Protein AF-A0A350D5J6-F1 (afdb_monomer)

Radius of gyration: 29.98 Å; Cα contacts (8 Å, |Δi|>4): 247; chains: 1; bounding box: 46×28×125 Å

Foldseek 3Di:
DADPDDLVPPQALVRLVVVVVVQVVCVVPDPDNDDDQQAQLVVCQAGCFLLPNDWDQDPQQFTGRDPVAQWGDDGCVVDPPVVRCVQQLSVLVVVCPQVDPLSNQRDCQQANLVSVLVSCVRRVTFGRPPPHTDRSCSSSVSRVVNNVSNVVSSVVPGDDDPVVVVVVVVVVVVVVVVVVVVVVVVVVVVVVVVPPDDDDDDDDDD

Structure (mmCIF, N/CA/C/O backbone):
data_AF-A0A350D5J6-F1
#
_entry.id   AF-A0A350D5J6-F1
#
loop_
_atom_site.group_PDB
_atom_site.id
_atom_site.type_symbol
_atom_site.label_atom_id
_atom_site.label_alt_id
_atom_site.label_comp_id
_atom_site.label_asym_id
_atom_site.label_entity_id
_atom_site.label_seq_id
_atom_site.pdbx_PDB_ins_code
_atom_site.Cartn_x
_atom_site.Cartn_y
_atom_site.Cartn_z
_atom_site.occupancy
_atom_site.B_iso_or_equiv
_atom_site.auth_seq_id
_atom_site.auth_comp_id
_atom_site.auth_asym_id
_atom_site.auth_atom_id
_atom_site.pdbx_PDB_model_num
ATOM 1 N N . VAL A 1 1 ? 5.750 8.846 0.565 1.00 71.19 1 VAL A N 1
ATOM 2 C CA . VAL A 1 1 ? 6.481 7.561 0.427 1.00 71.19 1 VAL A CA 1
ATOM 3 C C . VAL A 1 1 ? 7.543 7.771 -0.648 1.00 71.19 1 VAL A C 1
ATOM 5 O O . VAL A 1 1 ? 7.348 8.691 -1.427 1.00 71.19 1 VAL A O 1
ATOM 8 N N . GLY A 1 2 ? 8.655 7.034 -0.648 1.00 83.12 2 GLY A N 1
ATOM 9 C CA . GLY A 1 2 ? 9.762 7.229 -1.599 1.00 83.12 2 GLY A CA 1
ATOM 10 C C . GLY A 1 2 ? 11.069 7.644 -0.922 1.00 83.12 2 GLY A C 1
ATOM 11 O O . GLY A 1 2 ? 11.102 7.870 0.296 1.00 83.12 2 GLY A O 1
ATOM 12 N N . LYS A 1 3 ? 12.150 7.735 -1.699 1.00 88.38 3 LYS A N 1
ATOM 13 C CA . LYS A 1 3 ? 13.538 7.796 -1.207 1.00 88.38 3 LYS A CA 1
ATOM 14 C C . LYS A 1 3 ? 13.798 8.866 -0.147 1.00 88.38 3 LYS A C 1
ATOM 16 O O . LYS A 1 3 ? 14.397 8.583 0.884 1.00 88.38 3 LYS A O 1
ATOM 21 N N . GLN A 1 4 ? 13.268 10.069 -0.350 1.00 89.75 4 GLN A N 1
ATOM 22 C CA . GLN A 1 4 ? 13.454 11.223 0.543 1.00 89.75 4 GLN A CA 1
ATOM 23 C C . GLN A 1 4 ? 12.277 11.441 1.511 1.00 89.75 4 GLN A C 1
ATOM 25 O O . GLN A 1 4 ? 12.076 12.538 2.033 1.00 89.75 4 GLN A O 1
ATOM 30 N N . ALA A 1 5 ? 11.453 10.415 1.742 1.00 90.38 5 ALA A N 1
ATOM 31 C CA . ALA A 1 5 ? 10.279 10.544 2.592 1.00 90.38 5 ALA A CA 1
ATOM 32 C C . ALA A 1 5 ? 10.648 10.864 4.048 1.00 90.38 5 ALA A C 1
ATOM 34 O O . ALA A 1 5 ? 11.378 10.128 4.711 1.00 90.38 5 ALA A O 1
ATOM 35 N N . ARG A 1 6 ? 10.038 11.929 4.565 1.00 93.38 6 ARG A N 1
ATOM 36 C CA . ARG A 1 6 ? 10.062 12.304 5.978 1.00 93.38 6 ARG A CA 1
ATOM 37 C C . ARG A 1 6 ? 9.133 11.411 6.800 1.00 93.38 6 ARG A C 1
ATOM 39 O O . ARG A 1 6 ? 7.911 11.505 6.686 1.00 93.38 6 ARG A O 1
ATOM 46 N N . THR A 1 7 ? 9.707 10.529 7.614 1.00 92.31 7 THR A N 1
ATOM 47 C CA . THR A 1 7 ? 8.954 9.549 8.417 1.00 92.31 7 THR A CA 1
ATOM 48 C C . THR A 1 7 ? 8.194 10.178 9.582 1.00 92.31 7 THR A C 1
ATOM 50 O O . THR A 1 7 ? 7.199 9.616 10.030 1.00 92.31 7 THR A O 1
ATOM 53 N N . ASP A 1 8 ? 8.595 11.368 10.025 1.00 93.25 8 ASP A N 1
ATOM 54 C CA . ASP A 1 8 ? 7.908 12.155 11.050 1.00 93.25 8 ASP A CA 1
ATOM 55 C C . ASP A 1 8 ? 6.565 12.740 10.572 1.00 93.25 8 ASP A C 1
ATOM 57 O O . ASP A 1 8 ? 5.749 13.153 11.391 1.00 93.25 8 ASP A O 1
ATOM 61 N N . LEU A 1 9 ? 6.311 12.729 9.258 1.00 94.62 9 LEU A N 1
ATOM 62 C CA . LEU A 1 9 ? 5.031 13.116 8.656 1.00 94.62 9 LEU A CA 1
ATOM 63 C C . LEU A 1 9 ? 4.064 11.937 8.465 1.00 94.62 9 LEU A C 1
ATOM 65 O O . LEU A 1 9 ? 2.942 12.133 7.996 1.00 94.62 9 LEU A O 1
ATOM 69 N N . LEU A 1 10 ? 4.472 10.706 8.797 1.00 94.38 10 LEU A N 1
ATOM 70 C CA . LEU A 1 10 ? 3.545 9.576 8.816 1.00 94.38 10 LEU A CA 1
ATOM 71 C C . LEU A 1 10 ? 2.514 9.777 9.927 1.00 94.38 10 LEU A C 1
ATOM 73 O O . LEU A 1 10 ? 2.853 10.182 11.039 1.00 94.38 10 LEU A O 1
ATOM 77 N N . ALA A 1 11 ? 1.255 9.446 9.636 1.00 95.44 11 ALA A N 1
ATOM 78 C CA . ALA A 1 11 ? 0.196 9.555 10.627 1.00 95.44 11 ALA A CA 1
ATOM 79 C C . ALA A 1 11 ? 0.533 8.727 11.876 1.00 95.44 11 ALA A C 1
ATOM 81 O O . ALA A 1 11 ? 0.876 7.543 11.777 1.00 95.44 11 ALA A O 1
ATOM 82 N N . THR A 1 12 ? 0.396 9.334 13.055 1.00 97.75 12 THR A N 1
ATOM 83 C CA . THR A 1 12 ? 0.567 8.613 14.319 1.00 97.75 12 THR A CA 1
ATOM 84 C C . THR A 1 12 ? -0.539 7.562 14.487 1.00 97.75 12 THR A C 1
ATOM 86 O O . THR A 1 12 ? -1.611 7.675 13.875 1.00 97.75 12 THR A O 1
ATOM 89 N N . PRO A 1 13 ? -0.344 6.542 15.343 1.00 98.12 13 PRO A N 1
ATOM 90 C CA . PRO A 1 13 ? -1.401 5.584 15.659 1.00 98.12 13 PRO A CA 1
ATOM 91 C C . PRO A 1 13 ? -2.710 6.253 16.105 1.00 98.12 13 PRO A C 1
ATOM 93 O O . PRO A 1 13 ? -3.798 5.851 15.701 1.00 98.12 13 PRO A O 1
ATOM 96 N N . GLU A 1 14 ? -2.634 7.325 16.887 1.00 97.88 14 GLU A N 1
ATOM 97 C CA . GLU A 1 14 ? -3.795 8.062 17.384 1.00 97.88 14 GLU A CA 1
ATOM 98 C C . GLU A 1 14 ? -4.525 8.784 16.246 1.00 97.88 14 GLU A C 1
ATOM 100 O O . GLU A 1 14 ? -5.758 8.746 16.187 1.00 97.88 14 GLU A O 1
ATOM 105 N N . GLN A 1 15 ? -3.774 9.387 15.316 1.00 97.94 15 GLN A N 1
ATOM 106 C CA . GLN A 1 15 ? -4.321 10.023 14.116 1.00 97.94 15 GLN A CA 1
ATOM 107 C C . GLN A 1 15 ? -4.992 8.993 13.200 1.00 97.94 15 GLN A C 1
ATOM 109 O O . GLN A 1 15 ? -6.119 9.209 12.751 1.00 97.94 15 GLN A O 1
ATOM 114 N N . ARG A 1 16 ? -4.372 7.828 12.979 1.00 97.56 16 ARG A N 1
ATOM 115 C CA . ARG A 1 16 ? -4.995 6.743 12.206 1.00 97.56 16 ARG A CA 1
ATOM 116 C C . ARG A 1 16 ? -6.259 6.207 12.884 1.00 97.56 16 ARG A C 1
ATOM 118 O O . ARG A 1 16 ? -7.270 5.996 12.216 1.00 97.56 16 ARG A O 1
ATOM 125 N N . ALA A 1 17 ? -6.247 6.040 14.206 1.00 97.75 17 ALA A N 1
ATOM 126 C CA . ALA A 1 17 ? -7.429 5.628 14.961 1.00 97.75 17 ALA A CA 1
ATOM 127 C C . ALA A 1 17 ? -8.552 6.680 14.910 1.00 97.75 17 ALA A C 1
ATOM 129 O O . ALA A 1 17 ? -9.733 6.322 14.904 1.00 97.75 17 ALA A O 1
ATOM 130 N N . LEU A 1 18 ? -8.208 7.972 14.861 1.00 97.69 18 LEU A N 1
ATOM 131 C CA . LEU A 1 18 ? -9.171 9.044 14.612 1.00 97.69 18 LEU A CA 1
ATOM 132 C C . LEU A 1 18 ? -9.814 8.896 13.228 1.00 97.69 18 LEU A C 1
ATOM 134 O O . LEU A 1 18 ? -11.037 8.983 13.139 1.00 97.69 18 LEU A O 1
ATOM 138 N N . MET A 1 19 ? -9.034 8.605 12.181 1.00 97.12 19 MET A N 1
ATOM 139 C CA . MET A 1 19 ? -9.570 8.360 10.833 1.00 97.12 19 MET A CA 1
ATOM 140 C C . MET A 1 19 ? -10.504 7.147 10.799 1.00 97.12 19 MET A C 1
ATOM 142 O O . MET A 1 19 ? -11.602 7.241 10.252 1.00 97.12 19 MET A O 1
ATOM 146 N N . PHE A 1 20 ? -10.151 6.058 11.490 1.00 96.50 20 PHE A N 1
ATOM 147 C CA . PHE A 1 20 ? -11.042 4.906 11.650 1.00 96.50 20 PHE A CA 1
ATOM 148 C C . PHE A 1 20 ? -12.379 5.288 12.309 1.00 96.50 20 PHE A C 1
ATOM 150 O O . PHE A 1 20 ? -13.443 4.887 11.840 1.00 96.50 20 PHE A O 1
ATOM 157 N N . ARG A 1 21 ? -12.376 6.093 13.379 1.00 96.62 21 ARG A N 1
ATOM 158 C CA . ARG A 1 21 ? -13.635 6.573 13.983 1.00 96.62 21 ARG A CA 1
ATOM 159 C C . ARG A 1 21 ? -14.412 7.468 13.019 1.00 96.62 21 ARG A C 1
ATOM 161 O O . ARG A 1 21 ? -15.618 7.292 12.867 1.00 96.62 21 ARG A O 1
ATOM 168 N N . ARG A 1 22 ? -13.715 8.373 12.327 1.00 96.81 22 ARG A N 1
ATOM 169 C CA . ARG A 1 22 ? -14.318 9.326 11.394 1.00 96.81 22 ARG A CA 1
ATOM 170 C C . ARG A 1 22 ? -15.002 8.637 10.215 1.00 96.81 22 ARG A C 1
ATOM 172 O O . ARG A 1 22 ? -16.121 9.009 9.878 1.00 96.81 22 ARG A O 1
ATOM 179 N N . ILE A 1 23 ? -14.385 7.622 9.608 1.00 96.44 23 ILE A N 1
ATOM 180 C CA . ILE A 1 23 ? -15.007 6.912 8.480 1.00 96.44 23 ILE A CA 1
ATOM 181 C C . ILE A 1 23 ? -16.272 6.157 8.911 1.00 96.44 23 ILE A C 1
ATOM 183 O O . ILE A 1 23 ? -17.258 6.131 8.176 1.00 96.44 23 ILE A O 1
ATOM 187 N N . ASN A 1 24 ? -16.290 5.607 10.129 1.00 95.25 24 ASN A N 1
ATOM 188 C CA . ASN A 1 24 ? -17.483 4.971 10.686 1.00 95.25 24 ASN A CA 1
ATOM 189 C C . ASN A 1 24 ? -18.591 5.990 10.998 1.00 95.25 24 ASN A C 1
ATOM 191 O O . ASN A 1 24 ? -19.753 5.723 10.705 1.00 95.25 24 ASN A O 1
ATOM 195 N N . GLU A 1 25 ? -18.248 7.172 11.513 1.00 96.62 25 GLU A N 1
ATOM 196 C CA . GLU A 1 25 ? -19.204 8.270 11.708 1.00 96.62 25 GLU A CA 1
ATOM 197 C C . GLU A 1 25 ? -19.817 8.733 10.377 1.00 96.62 25 GLU A C 1
ATOM 199 O O . GLU A 1 25 ? -21.033 8.898 10.277 1.00 96.62 25 GLU A O 1
ATOM 204 N N . ILE A 1 26 ? -19.000 8.891 9.329 1.00 97.00 26 ILE A N 1
ATOM 205 C CA . ILE A 1 26 ? -19.478 9.258 7.987 1.00 97.00 26 ILE A CA 1
ATOM 206 C C . ILE A 1 26 ? -20.486 8.222 7.483 1.00 97.00 26 ILE A C 1
ATOM 208 O O . ILE A 1 26 ? -21.577 8.597 7.064 1.00 97.00 26 ILE A O 1
ATOM 212 N N . ARG A 1 27 ? -20.168 6.926 7.580 1.00 96.62 27 ARG A N 1
ATOM 213 C CA . ARG A 1 27 ? -21.084 5.842 7.179 1.00 96.62 27 ARG A CA 1
ATOM 214 C C . ARG A 1 27 ? -22.378 5.805 7.988 1.00 96.62 27 ARG A C 1
ATOM 216 O O . ARG A 1 27 ? -23.399 5.383 7.463 1.00 96.62 27 ARG A O 1
ATOM 223 N N . ALA A 1 28 ? -22.331 6.203 9.258 1.00 96.69 28 ALA A N 1
ATOM 224 C CA . ALA A 1 28 ? -23.504 6.228 10.127 1.00 96.69 28 ALA A CA 1
ATOM 225 C C . ALA A 1 28 ? -24.411 7.443 9.875 1.00 96.69 28 ALA A C 1
ATOM 227 O O . ALA A 1 28 ? -25.602 7.384 10.162 1.00 96.69 28 ALA A O 1
ATOM 228 N N . THR A 1 29 ? -23.859 8.549 9.365 1.00 97.88 29 THR A N 1
ATOM 229 C CA . THR A 1 29 ? -24.557 9.846 9.291 1.00 97.88 29 THR A CA 1
ATOM 230 C C . THR A 1 29 ? -24.834 10.332 7.873 1.00 97.88 29 THR A C 1
ATOM 232 O O . THR A 1 29 ? -25.594 11.284 7.690 1.00 97.88 29 THR A O 1
ATOM 235 N N . LYS A 1 30 ? -24.220 9.723 6.855 1.00 96.88 30 LYS A N 1
ATOM 236 C CA . LYS A 1 30 ? -24.363 10.112 5.450 1.00 96.88 30 LYS A CA 1
ATOM 237 C C . LYS A 1 30 ? -24.896 8.938 4.625 1.00 96.88 30 LYS A C 1
ATOM 239 O O . LYS A 1 30 ? -24.502 7.802 4.877 1.00 96.88 30 LYS A O 1
ATOM 244 N N . PRO A 1 31 ? -25.724 9.187 3.592 1.00 96.25 31 PRO A N 1
ATOM 245 C CA . PRO A 1 31 ? -26.239 8.147 2.701 1.00 96.25 31 PRO A CA 1
ATOM 246 C C . PRO A 1 31 ? -25.182 7.713 1.665 1.00 96.25 31 PRO A C 1
ATOM 248 O O . PRO A 1 31 ? -25.459 7.630 0.473 1.00 96.25 31 PRO A O 1
ATOM 251 N N . LEU A 1 32 ? -23.941 7.493 2.102 1.00 94.56 32 LEU A N 1
ATOM 252 C CA . LEU A 1 32 ? -22.829 7.063 1.259 1.00 94.56 32 LEU A CA 1
ATOM 253 C C . LEU A 1 32 ? -21.933 6.087 2.015 1.00 94.56 32 LEU A C 1
ATOM 255 O O . LEU A 1 32 ? -21.673 6.239 3.210 1.00 94.56 32 LEU A O 1
ATOM 259 N N . PHE A 1 33 ? -21.423 5.092 1.296 1.00 94.25 33 PHE A N 1
ATOM 260 C CA . PHE A 1 33 ? -20.444 4.165 1.842 1.00 94.25 33 PHE A CA 1
ATOM 261 C C . PHE A 1 33 ? -19.034 4.709 1.605 1.00 94.25 33 PHE A C 1
ATOM 263 O O . PHE A 1 33 ? -18.405 4.432 0.586 1.00 94.25 33 PHE A O 1
ATOM 270 N N . GLY A 1 34 ? -18.539 5.512 2.549 1.00 94.62 34 GLY A N 1
ATOM 271 C CA . GLY A 1 34 ? -17.145 5.953 2.526 1.00 94.62 34 GLY A CA 1
ATOM 272 C C . GLY A 1 34 ? -16.209 4.755 2.686 1.00 94.62 34 GLY A C 1
ATOM 273 O O . GLY A 1 34 ? -16.529 3.839 3.439 1.00 94.62 34 GLY A O 1
ATOM 274 N N . MET A 1 35 ? -15.065 4.753 2.002 1.00 94.12 35 MET A N 1
ATOM 275 C CA . MET A 1 35 ? -14.016 3.739 2.150 1.00 94.12 35 MET A CA 1
ATOM 276 C C . MET A 1 35 ? -12.687 4.431 2.469 1.00 94.12 35 MET A C 1
ATOM 278 O O . MET A 1 35 ? -12.229 5.279 1.711 1.00 94.12 35 MET A O 1
ATOM 282 N N . ASP A 1 36 ? -12.077 4.063 3.587 1.00 94.62 36 ASP A N 1
ATOM 283 C CA . ASP A 1 36 ? -10.736 4.448 4.002 1.00 94.62 36 ASP A CA 1
ATOM 284 C C . ASP A 1 36 ? -9.729 3.434 3.447 1.00 94.62 36 ASP A C 1
ATOM 286 O O . ASP A 1 36 ? -9.811 2.229 3.702 1.00 94.62 36 ASP A O 1
ATOM 290 N N . PHE A 1 37 ? -8.759 3.937 2.683 1.00 92.38 37 PHE A N 1
ATOM 291 C CA . PHE A 1 37 ? -7.787 3.115 1.965 1.00 92.38 37 PHE A CA 1
ATOM 292 C C . PHE A 1 37 ? -6.920 2.230 2.884 1.00 92.38 37 PHE A C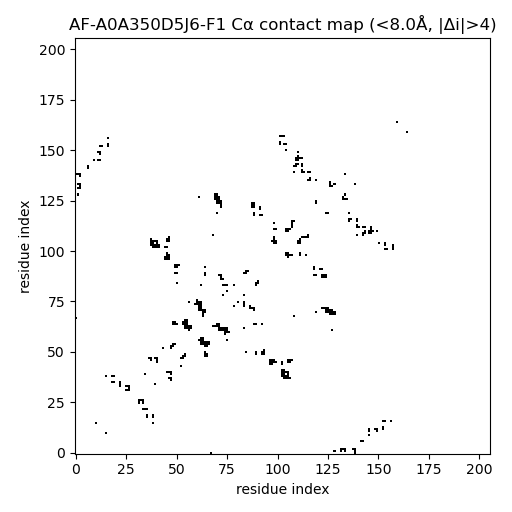 1
ATOM 294 O O . PHE A 1 37 ? -6.404 1.198 2.451 1.00 92.38 37 PHE A O 1
ATOM 301 N N . TRP A 1 38 ? -6.762 2.612 4.154 1.00 93.00 38 TRP A N 1
ATOM 302 C CA . TRP A 1 38 ? -5.844 1.988 5.104 1.00 93.00 38 TRP A CA 1
ATOM 303 C C . TRP A 1 38 ? -6.553 1.248 6.250 1.00 93.00 38 TRP A C 1
ATOM 305 O O . TRP A 1 38 ? -6.012 0.277 6.782 1.00 93.00 38 TRP A O 1
ATOM 315 N N . ASN A 1 39 ? -7.758 1.671 6.636 1.00 95.06 39 ASN A N 1
ATOM 316 C CA . ASN A 1 39 ? -8.484 1.132 7.791 1.00 95.06 39 ASN A CA 1
ATOM 317 C C . ASN A 1 39 ? -9.589 0.124 7.435 1.00 95.06 39 ASN A C 1
ATOM 319 O O . ASN A 1 39 ? -10.044 -0.606 8.311 1.00 95.06 39 ASN A O 1
ATOM 323 N N . ASP A 1 40 ? -10.015 0.030 6.173 1.00 94.94 40 ASP A N 1
ATOM 324 C CA . ASP A 1 40 ? -11.199 -0.759 5.797 1.00 94.94 40 ASP A CA 1
ATOM 325 C C . ASP A 1 40 ? -10.911 -2.148 5.232 1.00 94.94 40 ASP A C 1
ATOM 327 O O . ASP A 1 40 ? -11.656 -2.688 4.402 1.00 94.94 40 ASP A O 1
ATOM 331 N N . GLY A 1 41 ? -9.875 -2.799 5.762 1.00 94.94 41 GLY A N 1
ATOM 332 C CA . GLY A 1 41 ? -9.544 -4.165 5.375 1.00 94.94 41 GLY A CA 1
ATOM 333 C C . GLY A 1 41 ? -10.666 -5.172 5.638 1.00 94.94 41 GLY A C 1
ATOM 334 O O . GLY A 1 41 ? -10.731 -6.195 4.963 1.00 94.94 41 GLY A O 1
ATOM 335 N N . GLN A 1 42 ? -11.612 -4.877 6.536 1.00 93.56 42 GLN A N 1
ATOM 336 C CA . GLN A 1 42 ? -12.787 -5.725 6.775 1.00 93.56 42 GLN A CA 1
ATOM 337 C C . GLN A 1 42 ? -13.751 -5.758 5.578 1.00 93.56 42 GLN A C 1
ATOM 339 O O . GLN A 1 42 ? -14.293 -6.810 5.249 1.00 93.56 42 GLN A O 1
ATOM 344 N N . TYR A 1 43 ? -13.929 -4.627 4.890 1.00 94.12 43 TYR A N 1
ATOM 345 C CA . TYR A 1 43 ? -14.817 -4.517 3.728 1.00 94.12 43 TYR A CA 1
ATOM 346 C C . TYR A 1 43 ? -14.093 -4.934 2.447 1.00 94.12 43 TYR A C 1
ATOM 348 O O . TYR A 1 43 ? -14.661 -5.583 1.563 1.00 94.12 43 TYR A O 1
ATOM 356 N N . ALA A 1 44 ? -12.795 -4.640 2.378 1.00 93.94 44 ALA A N 1
ATOM 357 C CA . ALA A 1 44 ? -11.940 -5.102 1.302 1.00 93.94 44 ALA A CA 1
ATOM 358 C C . ALA A 1 44 ? -11.525 -6.576 1.443 1.00 93.94 44 ALA A C 1
ATOM 360 O O . ALA A 1 44 ? -11.074 -7.161 0.467 1.00 93.94 44 ALA A O 1
ATOM 361 N N . LYS A 1 45 ? -11.723 -7.238 2.589 1.00 93.00 45 LYS A N 1
ATOM 362 C CA . LYS A 1 45 ? -11.173 -8.579 2.877 1.00 93.00 45 LYS A CA 1
ATOM 363 C C . LYS A 1 45 ? -9.644 -8.627 2.686 1.00 93.00 45 LYS A C 1
ATOM 365 O O . LYS A 1 45 ? -9.147 -9.470 1.936 1.00 93.00 45 LYS A O 1
ATOM 370 N N . GLY A 1 46 ? -8.922 -7.671 3.269 1.00 95.00 46 GLY A N 1
ATOM 371 C CA . GLY A 1 46 ? -7.480 -7.454 3.085 1.00 95.00 46 GLY A CA 1
ATOM 372 C C . GLY A 1 46 ? -7.166 -6.057 2.548 1.00 95.00 46 GLY A C 1
ATOM 373 O O . GLY A 1 46 ? -7.917 -5.118 2.784 1.00 95.00 46 GLY A O 1
ATOM 374 N N . CYS A 1 47 ? -6.063 -5.905 1.819 1.00 96.12 47 CYS A N 1
ATOM 375 C CA . CYS A 1 47 ? -5.725 -4.640 1.170 1.00 96.12 47 CYS A CA 1
ATOM 376 C C . CYS A 1 47 ? -6.764 -4.273 0.091 1.00 96.12 47 CYS A C 1
ATOM 378 O O . CYS A 1 47 ? -7.259 -5.146 -0.628 1.00 96.12 47 CYS A O 1
ATOM 380 N N . ILE A 1 48 ? -7.091 -2.981 -0.038 1.00 95.88 48 ILE A N 1
ATOM 381 C CA . ILE A 1 48 ? -7.940 -2.473 -1.133 1.00 95.88 48 ILE A CA 1
ATOM 382 C C . ILE A 1 48 ? -7.211 -2.598 -2.482 1.00 95.88 48 ILE A C 1
ATOM 384 O O . ILE A 1 48 ? -7.825 -2.946 -3.493 1.00 95.88 48 ILE A O 1
ATOM 388 N N . ALA A 1 49 ? -5.898 -2.368 -2.464 1.00 96.25 49 ALA A N 1
ATOM 389 C CA . ALA A 1 49 ? -4.980 -2.499 -3.588 1.00 96.25 49 ALA A CA 1
ATOM 390 C C . ALA A 1 49 ? -4.682 -3.965 -3.980 1.00 96.25 49 ALA A C 1
ATOM 392 O O . ALA A 1 49 ? -5.223 -4.924 -3.415 1.00 96.25 49 ALA A O 1
ATOM 393 N N . GLY A 1 50 ? -3.804 -4.144 -4.971 1.00 95.62 50 GLY A N 1
ATOM 394 C CA . GLY A 1 50 ? -3.344 -5.455 -5.433 1.00 95.62 50 GLY A CA 1
ATOM 395 C C . GLY A 1 50 ? -4.209 -6.082 -6.524 1.00 95.62 50 GLY A C 1
ATOM 396 O O . GLY A 1 50 ? -4.258 -7.304 -6.627 1.00 95.62 50 GLY A O 1
ATOM 397 N N . GLY A 1 51 ? -4.936 -5.275 -7.304 1.00 95.25 51 GLY A N 1
ATOM 398 C CA . GLY A 1 51 ? -5.612 -5.701 -8.537 1.00 95.25 51 GLY A CA 1
ATOM 399 C C . GLY A 1 51 ? -6.987 -6.346 -8.362 1.00 95.25 51 GLY A C 1
ATOM 400 O O . GLY A 1 51 ? -7.687 -6.556 -9.345 1.00 95.25 51 GLY A O 1
ATOM 401 N N . ARG A 1 52 ? -7.426 -6.633 -7.127 1.00 92.69 52 ARG A N 1
ATOM 402 C CA . ARG A 1 52 ? -8.767 -7.201 -6.869 1.00 92.69 52 ARG A CA 1
ATOM 403 C C . ARG A 1 52 ? -9.883 -6.153 -6.881 1.00 92.69 52 ARG A C 1
ATOM 405 O O . ARG A 1 52 ? -11.007 -6.464 -7.255 1.00 92.69 52 ARG A O 1
ATOM 412 N N . ARG A 1 53 ? -9.596 -4.949 -6.385 1.00 93.12 53 ARG A N 1
ATOM 413 C CA . ARG A 1 53 ? -10.543 -3.815 -6.333 1.00 93.12 53 ARG A CA 1
ATOM 414 C C . ARG A 1 53 ? -9.916 -2.522 -6.824 1.00 93.12 53 ARG A C 1
ATOM 416 O O . ARG A 1 53 ? -10.616 -1.683 -7.370 1.00 93.12 53 ARG A O 1
ATOM 423 N N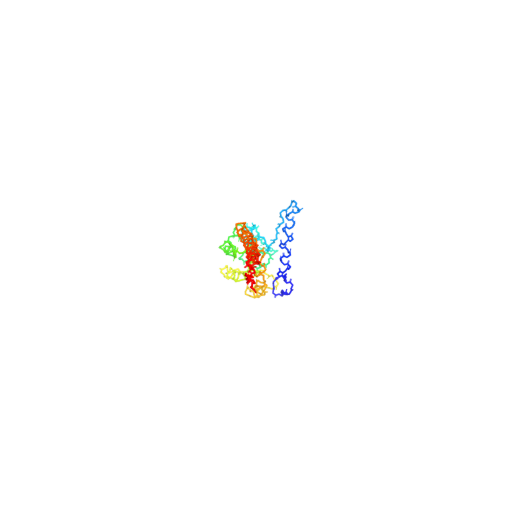 . TYR A 1 54 ? -8.613 -2.377 -6.606 1.00 96.06 54 TYR A N 1
ATOM 424 C CA . TYR A 1 54 ? -7.841 -1.210 -6.985 1.00 96.06 54 TYR A CA 1
ATOM 425 C C . TYR A 1 54 ? -6.460 -1.631 -7.495 1.00 96.06 54 TYR A C 1
ATOM 427 O O . TYR A 1 54 ? -5.861 -2.578 -6.975 1.00 96.06 54 TYR A O 1
ATOM 435 N N . PHE A 1 55 ? -5.964 -0.896 -8.480 1.00 97.62 55 PHE A N 1
ATOM 436 C CA . PHE A 1 55 ? -4.580 -0.873 -8.942 1.00 97.62 55 PHE A CA 1
ATOM 437 C C . PHE A 1 55 ? -4.297 0.523 -9.513 1.00 97.62 55 PHE A C 1
ATOM 439 O O . PHE A 1 55 ? -5.219 1.329 -9.655 1.00 97.62 55 PHE A O 1
ATOM 446 N N . HIS A 1 56 ? -3.037 0.823 -9.797 1.00 98.06 56 HIS A N 1
ATOM 447 C CA . HIS A 1 56 ? -2.599 2.124 -10.283 1.00 98.06 56 HIS A CA 1
ATOM 448 C C . HIS A 1 56 ? -1.883 1.957 -11.626 1.00 98.06 56 HIS A C 1
ATOM 450 O O . HIS A 1 56 ? -1.121 1.013 -11.798 1.00 98.06 56 HIS A O 1
ATOM 456 N N . ILE A 1 57 ? -2.151 2.848 -12.581 1.00 98.25 57 ILE A N 1
ATOM 457 C CA . ILE A 1 57 ? -1.344 2.986 -13.796 1.00 98.25 57 ILE A CA 1
ATOM 458 C C . ILE A 1 57 ? -0.684 4.357 -13.716 1.00 98.25 57 ILE A C 1
ATOM 460 O O . ILE A 1 57 ? -1.391 5.359 -13.592 1.00 98.25 57 ILE A O 1
ATOM 464 N N . THR A 1 58 ? 0.645 4.399 -13.748 1.00 97.25 58 THR A N 1
ATOM 465 C CA . THR A 1 58 ? 1.395 5.660 -13.691 1.00 97.25 58 THR A CA 1
ATOM 466 C C . THR A 1 58 ? 1.234 6.457 -14.987 1.00 97.25 58 THR A C 1
ATOM 468 O O . THR A 1 58 ? 0.807 5.931 -16.015 1.00 97.25 58 THR A O 1
ATOM 471 N N . ALA A 1 59 ? 1.637 7.730 -14.976 1.00 95.81 59 ALA A N 1
ATOM 472 C CA . ALA A 1 59 ? 1.677 8.547 -16.192 1.00 95.81 59 ALA A CA 1
ATOM 473 C C . ALA A 1 59 ? 2.630 7.988 -17.271 1.00 95.81 59 ALA A C 1
ATOM 475 O O . ALA A 1 59 ? 2.437 8.272 -18.448 1.00 95.81 59 ALA A O 1
ATOM 476 N N . ALA A 1 60 ? 3.626 7.183 -16.879 1.00 96.75 60 ALA A N 1
ATOM 477 C CA . ALA A 1 60 ? 4.530 6.484 -17.792 1.00 96.75 60 ALA A CA 1
ATOM 478 C C . ALA A 1 60 ? 3.964 5.142 -18.303 1.00 96.75 60 ALA A C 1
ATOM 480 O O . ALA A 1 60 ? 4.572 4.510 -19.164 1.00 96.75 60 ALA A O 1
ATOM 481 N N . GLY A 1 61 ? 2.812 4.698 -17.785 1.00 98.12 61 GLY A N 1
ATOM 482 C CA . GLY A 1 61 ? 2.135 3.463 -18.185 1.00 98.12 61 GLY A CA 1
ATOM 483 C C . GLY A 1 61 ? 2.437 2.241 -17.310 1.00 98.12 61 GLY A C 1
ATOM 484 O O . GLY A 1 61 ? 1.900 1.164 -17.575 1.00 98.12 61 GLY A O 1
ATOM 485 N N . ASP A 1 62 ? 3.249 2.366 -16.257 1.00 98.50 62 ASP A N 1
ATOM 486 C CA . ASP A 1 62 ? 3.556 1.243 -15.367 1.00 98.50 62 ASP A CA 1
ATOM 487 C C . ASP A 1 62 ? 2.324 0.801 -14.579 1.00 98.50 62 ASP A C 1
ATOM 489 O O . ASP A 1 62 ? 1.648 1.621 -13.955 1.00 98.50 62 ASP A O 1
ATOM 493 N N . VAL A 1 63 ? 2.044 -0.505 -14.576 1.00 98.56 63 VAL A N 1
ATOM 494 C CA . VAL A 1 63 ? 0.884 -1.066 -13.870 1.00 98.56 63 VAL A CA 1
ATOM 495 C C . VAL A 1 63 ? 1.284 -1.537 -12.471 1.00 98.56 63 VAL A C 1
ATOM 497 O O . VAL A 1 63 ? 1.758 -2.653 -12.267 1.00 98.56 63 VAL A O 1
ATOM 500 N N . GLU A 1 64 ? 1.054 -0.680 -11.484 1.00 98.31 64 GLU A N 1
ATOM 501 C CA . GLU A 1 64 ? 1.434 -0.867 -10.087 1.00 98.31 64 GLU A CA 1
ATOM 502 C C . GLU A 1 64 ? 0.268 -1.408 -9.238 1.00 98.31 64 GLU A C 1
ATOM 504 O O . GLU A 1 64 ? -0.900 -1.044 -9.432 1.00 98.31 64 GLU A O 1
ATOM 509 N N . PRO A 1 65 ? 0.536 -2.232 -8.208 1.00 97.56 65 PRO A N 1
ATOM 510 C CA . PRO A 1 65 ? -0.520 -2.752 -7.345 1.00 97.56 65 PRO A CA 1
ATOM 511 C C . PRO A 1 65 ? -1.190 -1.665 -6.491 1.00 97.56 65 PRO A C 1
ATOM 513 O O . PRO A 1 65 ? -2.332 -1.857 -6.067 1.00 97.56 65 PRO A O 1
ATOM 516 N N . CYS A 1 66 ? -0.504 -0.551 -6.208 1.00 97.00 66 CYS A N 1
ATOM 517 C CA . CYS A 1 66 ? -0.946 0.508 -5.303 1.00 97.00 66 CYS A CA 1
ATOM 518 C C . CYS A 1 66 ? -0.294 1.849 -5.675 1.00 97.00 66 CYS A C 1
ATOM 520 O O . CYS A 1 66 ? 0.890 1.873 -5.978 1.00 97.00 66 CYS A O 1
ATOM 522 N N . ALA A 1 67 ? -1.010 2.968 -5.521 1.00 94.69 67 ALA A N 1
ATOM 523 C CA . ALA A 1 67 ? -0.472 4.312 -5.788 1.00 94.69 67 ALA A CA 1
ATOM 524 C C . ALA A 1 67 ? 0.610 4.783 -4.794 1.00 94.69 67 ALA A C 1
ATOM 526 O O . ALA A 1 67 ? 1.161 5.863 -4.954 1.00 94.69 67 ALA A O 1
ATOM 527 N N . PHE A 1 68 ? 0.894 3.997 -3.752 1.00 94.06 68 PHE A N 1
ATOM 528 C CA . PHE A 1 68 ? 1.938 4.282 -2.763 1.00 94.06 68 PHE A CA 1
ATOM 529 C C . PHE A 1 68 ? 3.080 3.253 -2.792 1.00 94.06 68 PHE A C 1
ATOM 531 O O . PHE A 1 68 ? 3.931 3.269 -1.905 1.00 94.06 68 PHE A O 1
ATOM 538 N N . ILE A 1 69 ? 3.051 2.300 -3.733 1.00 96.00 69 ILE A N 1
ATOM 539 C CA . ILE A 1 69 ? 4.008 1.190 -3.839 1.00 96.00 69 ILE A CA 1
ATOM 540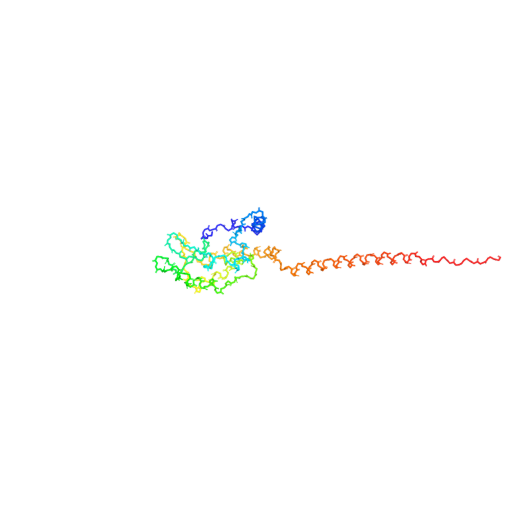 C C . ILE A 1 69 ? 4.419 1.080 -5.309 1.00 96.00 69 ILE A C 1
ATOM 542 O O . ILE A 1 69 ? 3.779 0.372 -6.089 1.00 96.00 69 ILE A O 1
ATOM 546 N N . HIS A 1 70 ? 5.484 1.800 -5.658 1.00 96.50 70 HIS A N 1
ATOM 547 C CA . HIS A 1 70 ? 5.947 1.983 -7.031 1.00 96.50 70 HIS A CA 1
ATOM 548 C C . HIS A 1 70 ? 6.833 0.829 -7.497 1.00 96.50 70 HIS A C 1
ATOM 550 O O . HIS A 1 70 ? 8.037 0.996 -7.668 1.00 96.50 70 HIS A O 1
ATOM 556 N N . TYR A 1 71 ? 6.236 -0.356 -7.655 1.00 98.12 71 TYR A N 1
ATOM 557 C CA . TYR A 1 71 ? 6.899 -1.509 -8.264 1.00 98.12 71 TYR A CA 1
ATOM 558 C C . TYR A 1 71 ? 6.003 -2.165 -9.311 1.00 98.12 71 TYR A C 1
ATOM 560 O O . TYR A 1 71 ? 4.860 -2.525 -9.013 1.00 98.12 71 TYR A O 1
ATOM 568 N N . SER A 1 72 ? 6.548 -2.397 -10.506 1.00 98.31 72 SER A N 1
ATOM 569 C CA . SER A 1 72 ? 5.843 -3.063 -11.604 1.00 98.31 72 SER A CA 1
ATOM 570 C C . SER A 1 72 ? 6.707 -4.113 -12.305 1.00 98.31 72 SER A C 1
ATOM 572 O O . SER A 1 72 ? 7.939 -4.086 -12.272 1.00 98.31 72 SER A O 1
ATOM 574 N N . ASN A 1 73 ? 6.035 -5.063 -12.954 1.00 98.56 73 ASN A N 1
ATOM 575 C CA . ASN A 1 73 ? 6.643 -5.980 -13.914 1.00 98.56 73 ASN A CA 1
ATOM 576 C C . ASN A 1 73 ? 6.403 -5.571 -15.372 1.00 98.56 73 ASN A C 1
ATOM 578 O O . ASN A 1 73 ? 7.106 -6.075 -16.244 1.00 98.56 73 ASN A O 1
ATOM 582 N N . VAL A 1 74 ? 5.380 -4.755 -15.639 1.00 98.56 74 VAL A N 1
ATOM 583 C CA . VAL A 1 74 ? 4.862 -4.509 -16.990 1.00 98.56 74 VAL A CA 1
ATOM 584 C C . VAL A 1 74 ? 4.392 -3.069 -17.172 1.00 98.56 74 VAL A C 1
ATOM 586 O O . VAL A 1 74 ? 4.014 -2.389 -16.212 1.00 98.56 74 VAL A O 1
ATOM 589 N N . ASN A 1 75 ? 4.341 -2.653 -18.432 1.00 98.56 75 ASN A N 1
ATOM 590 C CA . ASN A 1 75 ? 3.768 -1.392 -18.864 1.00 98.56 75 ASN A CA 1
ATOM 591 C C . ASN A 1 75 ? 2.514 -1.653 -19.714 1.00 98.56 75 ASN A C 1
ATOM 593 O O . ASN A 1 75 ? 2.487 -2.580 -20.524 1.00 98.56 75 ASN A O 1
ATOM 597 N N . ILE A 1 76 ? 1.462 -0.854 -19.527 1.00 98.56 76 ILE A N 1
ATOM 598 C CA . ILE A 1 76 ? 0.184 -1.011 -20.235 1.00 98.56 76 ILE A CA 1
ATOM 599 C C . ILE A 1 76 ? 0.299 -0.777 -21.749 1.00 98.56 76 ILE A C 1
ATOM 601 O O . ILE A 1 76 ? -0.572 -1.202 -22.502 1.00 98.56 76 ILE A O 1
ATOM 605 N N . HIS A 1 77 ? 1.361 -0.114 -22.209 1.00 98.31 77 HIS A N 1
ATOM 606 C CA . HIS A 1 77 ? 1.635 0.056 -23.634 1.00 98.31 77 HIS A CA 1
ATOM 607 C C . HIS A 1 77 ? 2.064 -1.252 -24.317 1.00 98.31 77 HIS A C 1
ATOM 609 O O . HIS A 1 77 ? 1.859 -1.394 -25.521 1.00 98.31 77 HIS A O 1
ATOM 615 N N . ASP A 1 78 ? 2.585 -2.217 -23.552 1.00 98.44 78 ASP A N 1
ATOM 616 C CA . ASP A 1 78 ? 3.152 -3.464 -24.079 1.00 98.44 78 ASP A CA 1
ATOM 617 C C . ASP A 1 78 ? 2.232 -4.679 -23.890 1.00 98.44 78 ASP A C 1
ATOM 619 O O . ASP A 1 78 ? 2.398 -5.702 -24.557 1.00 98.44 78 ASP A O 1
ATOM 623 N N . VAL A 1 79 ? 1.276 -4.607 -22.956 1.00 98.69 79 VAL A N 1
ATOM 624 C CA . VAL A 1 79 ? 0.407 -5.736 -22.588 1.00 98.69 79 VAL A CA 1
ATOM 625 C C . VAL A 1 79 ? -1.049 -5.315 -22.418 1.00 98.69 79 VAL A C 1
ATOM 627 O O . VAL A 1 79 ? -1.359 -4.168 -22.109 1.00 98.69 79 VAL A O 1
ATOM 630 N N . SER A 1 80 ? -1.974 -6.270 -22.551 1.00 98.56 80 SER A N 1
ATOM 631 C CA . SER A 1 80 ? -3.375 -6.017 -22.212 1.00 98.56 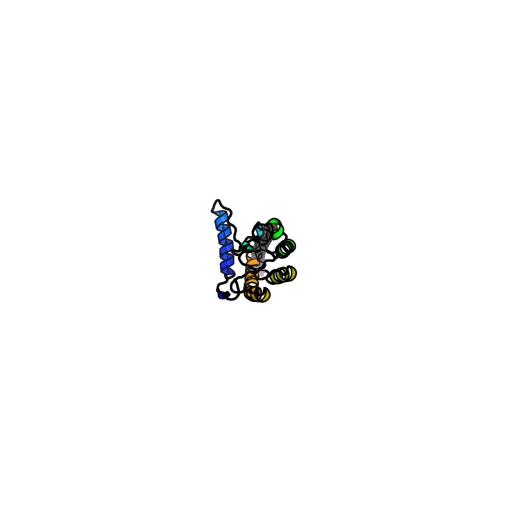80 SER A CA 1
ATOM 632 C C . SER A 1 80 ? -3.546 -5.791 -20.705 1.00 98.56 80 SER A C 1
ATOM 634 O O . SER A 1 80 ? -2.785 -6.314 -19.887 1.00 98.56 80 SER A O 1
ATOM 636 N N . LEU A 1 81 ? -4.611 -5.089 -20.305 1.00 97.81 81 LEU A N 1
ATOM 637 C CA . LEU A 1 81 ? -4.932 -4.920 -18.883 1.00 97.81 81 LEU A CA 1
ATOM 638 C C . LEU A 1 81 ? -5.099 -6.270 -18.159 1.00 97.81 81 LEU A C 1
ATOM 640 O O . LEU A 1 81 ? -4.695 -6.422 -17.006 1.00 97.81 81 LEU A O 1
ATOM 644 N N . MET A 1 82 ? -5.680 -7.263 -18.836 1.00 98.00 82 MET A N 1
ATOM 645 C CA . MET A 1 82 ? -5.864 -8.601 -18.274 1.00 98.00 82 MET A CA 1
ATOM 646 C C . MET A 1 82 ? -4.519 -9.290 -18.013 1.00 98.00 82 MET A C 1
ATOM 648 O O . MET A 1 82 ? -4.353 -9.927 -16.972 1.00 98.00 82 MET A O 1
ATOM 652 N N . ASP A 1 83 ? -3.558 -9.148 -18.925 1.00 98.50 83 ASP A N 1
ATOM 653 C CA . ASP A 1 83 ? -2.215 -9.706 -18.754 1.00 98.50 83 ASP A CA 1
ATOM 654 C C . ASP A 1 83 ? -1.434 -8.949 -17.680 1.00 98.50 83 ASP A C 1
ATOM 656 O O . ASP A 1 83 ? -0.752 -9.570 -16.863 1.00 98.50 83 ASP A O 1
ATOM 660 N N . ALA A 1 84 ? -1.621 -7.630 -17.580 1.00 98.50 84 ALA A N 1
ATOM 661 C CA . ALA A 1 84 ? -1.028 -6.840 -16.510 1.00 98.50 84 ALA A CA 1
ATOM 662 C C . ALA A 1 84 ? -1.498 -7.287 -15.119 1.00 98.50 84 ALA A C 1
ATOM 664 O O . ALA A 1 84 ? -0.676 -7.511 -14.228 1.00 98.50 84 ALA A O 1
ATOM 665 N N . LEU A 1 85 ? -2.801 -7.534 -14.947 1.00 98.12 85 LEU A N 1
ATOM 666 C CA . LEU A 1 85 ? -3.373 -8.066 -13.703 1.00 98.12 85 LEU A CA 1
ATOM 667 C C . LEU A 1 85 ? -2.971 -9.523 -13.411 1.00 98.12 85 LEU A C 1
ATOM 669 O O . LEU A 1 85 ? -3.182 -10.010 -12.298 1.00 98.12 85 LEU A O 1
ATOM 673 N N . ARG A 1 86 ? -2.389 -10.226 -14.389 1.00 98.25 86 ARG A N 1
ATOM 674 C CA . ARG A 1 86 ? -1.793 -11.564 -14.238 1.00 98.25 86 ARG A CA 1
ATOM 675 C C . ARG A 1 86 ? -0.278 -11.529 -14.045 1.00 98.25 86 ARG A C 1
ATOM 677 O O . ARG A 1 86 ? 0.319 -12.588 -13.850 1.00 98.25 86 ARG A O 1
ATOM 684 N N . SER A 1 87 ? 0.340 -10.349 -14.072 1.00 98.50 87 SER A N 1
ATOM 685 C CA . SER A 1 87 ? 1.786 -10.219 -13.912 1.00 98.50 87 SER A CA 1
ATOM 686 C C . SER A 1 87 ? 2.255 -10.694 -12.526 1.00 98.50 87 SER A C 1
ATOM 688 O O . SER A 1 87 ? 1.454 -10.769 -11.579 1.00 98.50 87 SER A O 1
ATOM 690 N N . PRO A 1 88 ? 3.546 -11.058 -12.384 1.00 98.75 88 PRO A N 1
ATOM 691 C CA . PRO A 1 88 ? 4.056 -11.690 -11.174 1.00 98.75 88 PRO A CA 1
ATOM 692 C C . PRO A 1 88 ? 3.718 -10.941 -9.880 1.00 98.75 88 PRO A C 1
ATOM 694 O O . PRO A 1 88 ? 3.256 -11.580 -8.936 1.00 98.75 88 PRO A O 1
ATOM 697 N N . ILE A 1 89 ? 3.853 -9.611 -9.832 1.00 98.62 89 ILE A N 1
ATOM 698 C CA . ILE A 1 89 ? 3.564 -8.808 -8.635 1.00 98.62 89 ILE A CA 1
ATOM 699 C C . ILE A 1 89 ? 2.095 -8.920 -8.218 1.00 98.62 89 ILE A C 1
ATOM 701 O O . ILE A 1 89 ? 1.808 -9.179 -7.048 1.00 98.62 89 ILE A O 1
ATOM 705 N N . PHE A 1 90 ? 1.150 -8.850 -9.159 1.00 98.62 90 PHE A N 1
ATOM 706 C CA . PHE A 1 90 ? -0.272 -9.026 -8.855 1.00 98.62 90 PHE A CA 1
ATOM 707 C C . PHE A 1 90 ? -0.591 -10.450 -8.397 1.00 98.62 90 PHE A C 1
ATOM 709 O O . PHE A 1 90 ? -1.405 -10.639 -7.488 1.00 98.62 90 PHE A O 1
ATOM 716 N N . MET A 1 91 ? 0.079 -11.465 -8.952 1.00 98.56 91 MET A N 1
ATOM 717 C CA . MET A 1 91 ? -0.065 -12.840 -8.465 1.00 98.56 91 MET A CA 1
ATOM 718 C C . MET A 1 91 ? 0.470 -13.004 -7.042 1.00 98.56 91 MET A C 1
ATOM 720 O O . MET A 1 91 ? -0.136 -13.737 -6.258 1.00 98.56 91 MET A O 1
ATOM 724 N N . GLN A 1 92 ? 1.527 -12.280 -6.666 1.00 98.62 92 GLN A N 1
ATOM 725 C CA . GLN A 1 92 ? 2.002 -12.276 -5.285 1.00 98.62 92 GLN A CA 1
ATOM 726 C C . GLN A 1 92 ? 0.997 -11.632 -4.319 1.00 98.62 92 GLN A C 1
ATOM 728 O O . GLN A 1 92 ? 0.710 -12.223 -3.273 1.00 98.62 92 GLN A O 1
ATOM 733 N N . TYR A 1 93 ? 0.368 -10.511 -4.699 1.00 98.06 93 TYR A N 1
ATOM 734 C CA . TYR A 1 93 ? -0.736 -9.920 -3.927 1.00 98.06 93 TYR A CA 1
ATOM 735 C C . TYR A 1 93 ? -1.924 -10.883 -3.808 1.00 98.06 93 TYR A C 1
ATOM 737 O O . TYR A 1 93 ? -2.474 -11.055 -2.721 1.00 98.06 93 TYR A O 1
ATOM 745 N N . ARG A 1 94 ? -2.316 -11.547 -4.904 1.00 97.12 94 ARG A N 1
ATOM 746 C CA . ARG A 1 94 ? -3.444 -12.489 -4.914 1.00 97.12 94 ARG A CA 1
ATOM 747 C C . ARG A 1 94 ? -3.225 -13.674 -3.972 1.00 97.12 94 ARG A C 1
ATOM 749 O O . ARG A 1 94 ? -4.171 -14.078 -3.306 1.00 97.12 94 ARG A O 1
ATOM 756 N N . ARG A 1 95 ? -2.010 -14.230 -3.928 1.00 97.62 95 ARG A N 1
ATOM 757 C CA . ARG A 1 95 ? -1.676 -15.406 -3.103 1.00 97.62 95 ARG A CA 1
ATOM 758 C C . ARG A 1 95 ? -1.626 -15.103 -1.609 1.00 97.62 95 ARG A C 1
ATOM 760 O O . ARG A 1 95 ? -1.973 -15.968 -0.817 1.00 97.62 95 ARG A O 1
ATOM 767 N N . ARG A 1 96 ?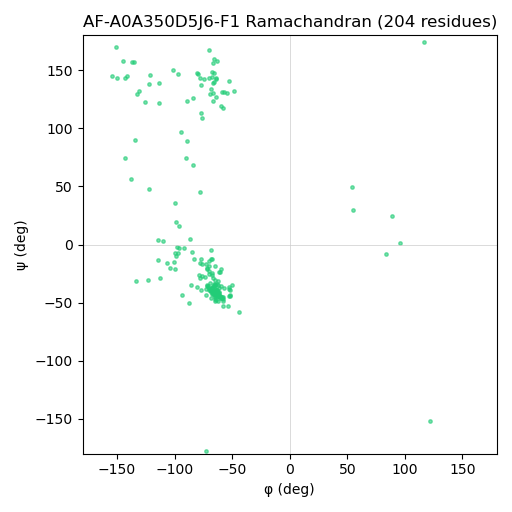 -1.174 -13.904 -1.232 1.00 96.75 96 ARG A N 1
ATOM 768 C CA . ARG A 1 96 ? -0.901 -13.547 0.170 1.00 96.75 96 ARG A CA 1
ATOM 769 C C . ARG A 1 96 ? -2.004 -12.745 0.848 1.00 96.75 96 ARG A C 1
ATOM 771 O O . ARG A 1 96 ? -1.904 -12.502 2.042 1.00 96.75 96 ARG A O 1
ATOM 778 N N . GLN A 1 97 ? -3.032 -12.296 0.128 1.00 94.62 97 GLN A N 1
ATOM 779 C CA . GLN A 1 97 ? -4.141 -11.597 0.772 1.00 94.62 97 GLN A CA 1
ATOM 780 C C . GLN A 1 97 ? -5.095 -12.568 1.502 1.00 94.62 97 GLN A C 1
ATOM 782 O O . GLN A 1 97 ? -5.505 -13.564 0.908 1.00 94.62 97 GLN A O 1
ATOM 787 N N . PRO A 1 98 ? -5.555 -12.227 2.723 1.00 96.19 98 PRO A N 1
ATOM 788 C CA . PRO A 1 98 ? -5.163 -11.056 3.512 1.00 96.19 98 PRO A CA 1
ATOM 789 C C . PRO A 1 98 ? -3.760 -11.212 4.125 1.00 96.19 98 PRO A C 1
ATOM 791 O O . PRO A 1 98 ? -3.401 -12.279 4.598 1.00 96.19 98 PRO A O 1
ATOM 794 N N . PHE A 1 99 ? -2.990 -10.119 4.165 1.00 96.81 99 PHE A N 1
ATOM 795 C CA . PHE A 1 99 ? -1.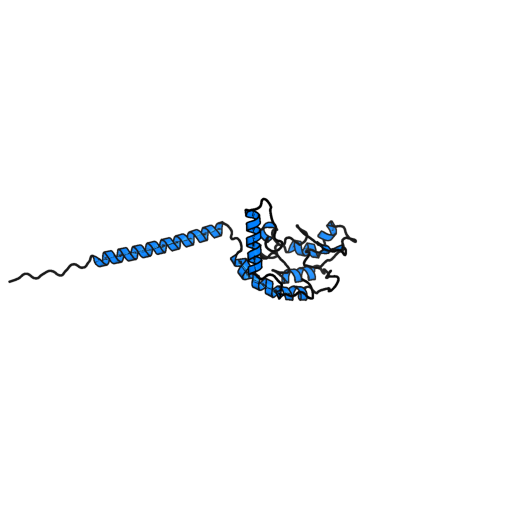624 -10.116 4.715 1.00 96.81 99 PHE A CA 1
ATOM 796 C C . PHE A 1 99 ? -1.575 -10.231 6.244 1.00 96.81 99 PHE A C 1
ATOM 798 O O . PHE A 1 99 ? -0.522 -10.483 6.821 1.00 96.81 99 PHE A O 1
ATOM 805 N N . ASN A 1 100 ? -2.704 -9.976 6.903 1.00 96.25 100 ASN A N 1
ATOM 806 C CA . ASN A 1 100 ? -2.840 -10.000 8.347 1.00 96.25 100 ASN A CA 1
ATOM 807 C C . ASN A 1 100 ? -4.266 -10.407 8.719 1.00 96.25 100 ASN A C 1
ATOM 809 O O . ASN A 1 100 ? -5.223 -9.968 8.073 1.00 96.25 100 ASN A O 1
ATOM 813 N N . ASP A 1 101 ? -4.413 -11.171 9.799 1.00 94.56 101 ASP A N 1
ATOM 814 C CA . ASP A 1 101 ? -5.728 -11.537 10.322 1.00 94.56 101 ASP A CA 1
ATOM 815 C C . ASP A 1 101 ? -6.456 -10.345 10.935 1.00 94.56 101 ASP A C 1
ATOM 817 O O . ASP A 1 101 ? -7.685 -10.348 10.997 1.00 94.56 101 ASP A O 1
ATOM 821 N N . ASN A 1 102 ? -5.735 -9.322 11.405 1.00 95.75 102 ASN A N 1
ATOM 822 C CA . ASN A 1 102 ? -6.336 -8.074 11.847 1.00 95.75 102 ASN A CA 1
ATOM 823 C C . ASN A 1 102 ? -6.722 -7.215 10.626 1.00 95.75 102 ASN A C 1
ATOM 825 O O . ASN A 1 102 ? -5.839 -6.701 9.938 1.00 95.75 102 ASN A O 1
ATOM 829 N N . PRO A 1 103 ? -8.026 -6.986 10.365 1.00 94.75 103 PRO A N 1
ATOM 830 C CA . PRO A 1 103 ? -8.473 -6.221 9.204 1.00 94.75 103 PRO A CA 1
ATOM 831 C C . PRO A 1 103 ? -8.101 -4.734 9.273 1.00 94.75 103 PRO A C 1
ATOM 833 O O . PRO A 1 103 ? -8.201 -4.046 8.262 1.00 94.75 103 PRO A O 1
ATOM 836 N N . LEU A 1 104 ? -7.661 -4.240 10.436 1.00 96.50 104 LEU A N 1
ATOM 837 C CA . LEU A 1 104 ? -7.088 -2.904 10.602 1.00 96.50 104 LEU A CA 1
ATOM 838 C C . LEU A 1 104 ? -5.584 -2.870 10.318 1.00 96.50 104 LEU A C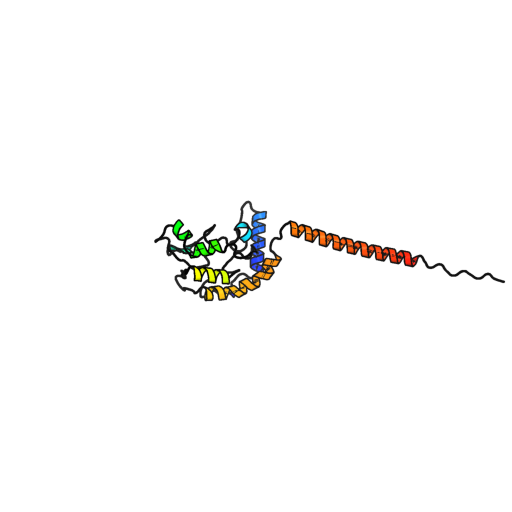 1
ATOM 840 O O . LEU A 1 104 ? -4.955 -1.840 10.519 1.00 96.50 104 LEU A O 1
ATOM 844 N N . ARG A 1 105 ? -4.986 -3.979 9.875 1.00 97.31 105 ARG A N 1
ATOM 845 C CA . ARG A 1 105 ? -3.582 -4.076 9.457 1.00 97.31 105 ARG A CA 1
ATOM 846 C C . ARG A 1 105 ? -3.443 -4.569 8.004 1.00 97.31 105 ARG A C 1
ATOM 848 O O . ARG A 1 105 ? -2.675 -5.500 7.754 1.00 97.31 105 ARG A O 1
ATOM 855 N N . PRO A 1 106 ? -4.194 -4.018 7.027 1.00 97.12 106 PRO A N 1
ATOM 856 C CA . PRO A 1 106 ? -4.271 -4.591 5.688 1.00 97.12 106 PRO A CA 1
ATOM 857 C C . PRO A 1 106 ? -3.122 -4.179 4.758 1.00 97.12 106 PRO A C 1
ATOM 859 O O . PRO A 1 106 ? -3.021 -4.733 3.667 1.00 97.12 106 PRO A O 1
ATOM 862 N N . CYS A 1 107 ? -2.303 -3.184 5.107 1.00 97.62 107 CYS A N 1
ATOM 863 C CA . CYS A 1 107 ? -1.315 -2.621 4.190 1.00 97.62 107 CYS A CA 1
ATOM 864 C C . CYS A 1 107 ? -0.016 -3.448 4.183 1.00 97.62 107 CYS A C 1
ATOM 866 O O . CYS A 1 107 ? 0.593 -3.636 5.239 1.00 97.62 107 CYS A O 1
ATOM 868 N N . PRO A 1 108 ? 0.478 -3.908 3.021 1.00 97.56 108 PRO A N 1
ATOM 869 C CA . PRO A 1 108 ? 1.754 -4.617 2.963 1.00 97.56 108 PRO A CA 1
ATOM 870 C C . PRO A 1 108 ? 2.947 -3.676 3.192 1.00 97.56 108 PRO A C 1
ATOM 872 O O . PRO A 1 108 ? 3.999 -4.132 3.601 1.00 97.56 108 PRO A O 1
ATOM 875 N N . LEU A 1 109 ? 2.794 -2.360 3.004 1.00 97.12 109 LEU A N 1
ATOM 876 C CA . LEU A 1 109 ? 3.864 -1.388 3.255 1.00 97.12 109 LEU A CA 1
ATOM 877 C C . LEU A 1 109 ? 3.891 -0.890 4.710 1.00 97.12 109 LEU A C 1
ATOM 879 O O . LEU A 1 109 ? 4.941 -0.866 5.345 1.00 97.12 109 LEU A O 1
ATOM 883 N N . LEU A 1 110 ? 2.740 -0.454 5.230 1.00 97.00 110 LEU A N 1
ATOM 884 C CA . LEU A 1 110 ? 2.649 0.261 6.511 1.00 97.00 110 LEU A CA 1
ATOM 885 C C . LEU A 1 110 ? 2.236 -0.629 7.693 1.00 97.00 110 LEU A C 1
ATOM 887 O O . LEU A 1 110 ? 2.310 -0.176 8.830 1.00 97.00 110 LEU A O 1
ATOM 891 N N . ASP A 1 111 ? 1.807 -1.872 7.444 1.00 97.62 111 ASP A N 1
ATOM 892 C CA . ASP A 1 111 ? 1.390 -2.811 8.497 1.00 97.62 111 ASP A CA 1
ATOM 893 C C . ASP A 1 111 ? 2.172 -4.134 8.485 1.00 97.62 111 ASP A C 1
ATOM 895 O O . ASP A 1 111 ? 2.351 -4.744 9.544 1.00 97.62 111 ASP A O 1
ATOM 899 N N . ASN A 1 112 ? 2.619 -4.582 7.303 1.00 98.25 112 ASN A N 1
ATOM 900 C CA . ASN A 1 112 ? 3.278 -5.876 7.095 1.00 98.25 112 ASN A CA 1
ATOM 901 C C . ASN A 1 112 ? 4.503 -5.769 6.150 1.00 98.25 112 ASN A C 1
ATOM 903 O O . ASN A 1 112 ? 4.528 -6.465 5.135 1.00 98.25 112 ASN A O 1
ATOM 907 N N . PRO A 1 113 ? 5.506 -4.917 6.455 1.00 97.69 113 PRO A N 1
ATOM 908 C CA . PRO A 1 113 ? 6.606 -4.572 5.541 1.00 97.69 113 PRO A CA 1
ATOM 909 C C . PRO A 1 113 ? 7.358 -5.777 4.957 1.00 97.69 113 PRO A C 1
ATOM 911 O O . PRO A 1 113 ? 7.706 -5.758 3.780 1.00 97.69 113 PRO A O 1
ATOM 914 N N . GLU A 1 114 ? 7.549 -6.844 5.737 1.00 98.19 114 GLU A N 1
ATOM 915 C CA . GLU A 1 114 ? 8.220 -8.067 5.261 1.00 98.19 114 GLU A CA 1
ATOM 916 C C . GLU A 1 114 ? 7.473 -8.731 4.108 1.00 98.19 114 GLU A C 1
ATOM 918 O O . GLU A 1 114 ? 8.075 -9.194 3.147 1.00 98.19 114 GLU A O 1
ATOM 923 N N . ILE A 1 115 ? 6.139 -8.712 4.157 1.00 98.31 115 ILE A N 1
ATOM 924 C CA . ILE A 1 115 ? 5.325 -9.290 3.093 1.00 98.31 115 ILE A CA 1
ATOM 925 C C . ILE A 1 115 ? 5.530 -8.503 1.797 1.00 98.31 115 ILE A C 1
ATOM 927 O O . ILE A 1 115 ? 5.573 -9.105 0.728 1.00 98.31 115 ILE A O 1
ATOM 931 N N . LEU A 1 116 ? 5.682 -7.174 1.855 1.00 98.50 116 LEU A N 1
ATOM 932 C CA . LEU A 1 116 ? 5.99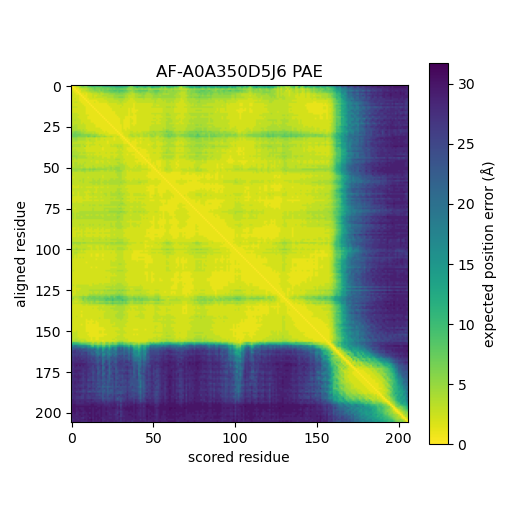1 -6.396 0.654 1.00 98.50 116 LEU A CA 1
ATOM 933 C C . LEU A 1 116 ? 7.364 -6.757 0.078 1.00 98.50 116 LEU A C 1
ATOM 935 O O . LEU A 1 116 ? 7.456 -6.953 -1.134 1.00 98.50 116 LEU A O 1
ATOM 939 N N . VAL A 1 117 ? 8.385 -6.871 0.932 1.00 98.62 117 VAL A N 1
ATOM 940 C CA . VAL A 1 117 ? 9.735 -7.297 0.534 1.00 98.62 117 VAL A CA 1
ATOM 941 C C . VAL A 1 117 ? 9.679 -8.625 -0.221 1.00 98.62 117 VAL A C 1
ATOM 943 O O . VAL A 1 117 ? 10.132 -8.700 -1.366 1.00 98.62 117 VAL A O 1
ATOM 946 N N . ASP A 1 118 ? 9.044 -9.639 0.368 1.00 98.69 118 ASP A N 1
ATOM 947 C CA . ASP A 1 118 ? 8.924 -10.967 -0.238 1.00 98.69 118 ASP A CA 1
ATOM 948 C C . ASP A 1 118 ? 8.202 -10.905 -1.589 1.00 98.69 118 ASP A C 1
ATOM 950 O O . ASP A 1 118 ? 8.656 -11.472 -2.585 1.00 98.69 118 ASP A O 1
ATOM 954 N N . MET A 1 119 ? 7.083 -10.173 -1.657 1.00 98.69 119 MET A N 1
ATOM 955 C CA . MET A 1 119 ? 6.311 -10.043 -2.893 1.00 98.69 119 MET A CA 1
ATOM 956 C C . MET A 1 119 ? 7.113 -9.368 -4.011 1.00 98.69 119 MET A C 1
ATOM 958 O O . MET A 1 119 ? 7.055 -9.830 -5.152 1.00 98.69 119 MET A O 1
ATOM 962 N N . VAL A 1 120 ? 7.851 -8.293 -3.721 1.00 98.69 120 VAL A N 1
ATOM 963 C CA . VAL A 1 120 ? 8.654 -7.581 -4.729 1.00 98.69 120 VAL A CA 1
ATOM 964 C C . VAL A 1 120 ? 9.828 -8.445 -5.192 1.00 98.69 120 VAL A C 1
ATOM 966 O O . VAL A 1 120 ? 10.003 -8.630 -6.397 1.00 98.69 120 VAL A O 1
ATOM 969 N N . LYS A 1 121 ? 10.565 -9.069 -4.265 1.00 98.62 121 LYS A N 1
ATOM 970 C CA . LYS A 1 121 ? 11.696 -9.945 -4.603 1.00 98.62 121 LYS A CA 1
ATOM 971 C C . LYS A 1 121 ? 11.284 -11.158 -5.425 1.00 98.62 121 LYS A C 1
ATOM 973 O O . LYS A 1 121 ? 11.882 -11.431 -6.464 1.00 98.62 121 LYS A O 1
ATOM 978 N N . GLU A 1 122 ? 10.241 -11.872 -5.007 1.00 98.69 122 GLU A N 1
ATOM 979 C CA . GLU A 1 122 ? 9.790 -13.066 -5.723 1.00 98.69 122 GLU A CA 1
ATOM 980 C C . GLU A 1 122 ? 9.164 -12.743 -7.083 1.00 98.69 122 GLU A C 1
ATOM 982 O O . GLU A 1 122 ? 9.258 -13.540 -8.016 1.00 98.69 122 GLU A O 1
ATOM 987 N N . SER A 1 123 ? 8.495 -11.594 -7.208 1.00 98.62 123 SER A N 1
ATOM 988 C CA . SER A 1 123 ? 7.941 -11.152 -8.492 1.00 98.62 123 SER A CA 1
ATOM 989 C C . SER A 1 123 ? 8.991 -10.559 -9.425 1.00 98.62 123 SER A C 1
ATOM 991 O O . SER A 1 123 ? 8.715 -10.422 -10.617 1.00 98.62 123 SER A O 1
ATOM 993 N N . LYS A 1 124 ? 10.172 -10.199 -8.906 1.00 98.56 124 LYS A N 1
ATOM 994 C CA . LYS A 1 124 ? 11.203 -9.438 -9.625 1.00 98.56 124 LYS A CA 1
ATOM 995 C C . LYS A 1 124 ? 10.664 -8.115 -10.188 1.00 98.56 124 LYS A C 1
ATOM 997 O O . LYS A 1 124 ? 11.111 -7.664 -11.245 1.00 98.56 124 LYS A O 1
ATOM 1002 N N . ALA A 1 125 ? 9.662 -7.534 -9.527 1.00 98.31 125 ALA A N 1
ATOM 1003 C CA . ALA A 1 125 ? 9.135 -6.228 -9.895 1.00 98.31 125 ALA A CA 1
ATOM 1004 C C . ALA A 1 125 ? 10.203 -5.160 -9.655 1.00 98.31 125 ALA A C 1
ATOM 1006 O O . ALA A 1 125 ? 10.948 -5.221 -8.678 1.00 98.31 125 ALA A O 1
ATOM 1007 N N . LYS A 1 126 ? 10.296 -4.198 -10.568 1.00 97.44 126 LYS A N 1
ATOM 1008 C CA . LYS A 1 126 ? 11.287 -3.123 -10.509 1.00 97.44 126 LYS A CA 1
ATOM 1009 C C . LYS A 1 126 ? 10.636 -1.858 -9.989 1.00 97.44 126 LYS A C 1
ATOM 1011 O O . LYS A 1 126 ? 9.450 -1.653 -10.233 1.00 97.44 126 LYS A O 1
ATOM 1016 N N . SER A 1 127 ? 11.422 -1.029 -9.308 1.00 97.06 127 SER A N 1
ATOM 1017 C CA . SER A 1 127 ? 10.976 0.304 -8.915 1.00 97.06 127 SER A CA 1
ATOM 1018 C C . SER A 1 127 ? 10.600 1.113 -10.156 1.00 97.06 127 SER A C 1
ATOM 1020 O O . SER A 1 127 ? 11.379 1.172 -11.106 1.00 97.06 127 SER A O 1
ATOM 1022 N N . THR A 1 128 ? 9.429 1.735 -10.116 1.00 96.31 128 THR A N 1
ATOM 1023 C CA . THR A 1 128 ? 8.848 2.570 -11.183 1.00 96.31 128 THR A CA 1
ATOM 1024 C C . THR A 1 128 ? 8.808 4.052 -10.816 1.00 96.31 128 THR A C 1
ATOM 1026 O O . THR A 1 128 ? 8.342 4.877 -11.597 1.00 96.31 128 THR A O 1
ATOM 1029 N N . ASP A 1 129 ? 9.334 4.414 -9.642 1.00 92.19 129 ASP A N 1
ATOM 1030 C CA . ASP A 1 129 ? 9.644 5.804 -9.311 1.00 92.19 129 ASP A CA 1
ATOM 1031 C C . ASP A 1 129 ? 10.634 6.372 -10.346 1.00 92.19 129 ASP A C 1
ATOM 1033 O O . ASP A 1 129 ? 11.742 5.853 -10.503 1.00 92.19 129 ASP A O 1
ATOM 1037 N N . MET A 1 130 ? 10.209 7.402 -11.083 1.00 88.38 130 MET A N 1
ATOM 1038 C CA . MET A 1 130 ? 10.981 7.983 -12.188 1.00 88.38 130 MET A CA 1
ATOM 1039 C C . MET A 1 130 ? 12.135 8.871 -11.715 1.00 88.38 130 MET A C 1
ATOM 1041 O O . MET A 1 130 ? 13.112 9.038 -12.442 1.00 88.38 130 MET A O 1
ATOM 1045 N N . GLU A 1 131 ? 12.021 9.468 -10.529 1.00 89.81 131 GLU A N 1
ATOM 1046 C CA . GLU A 1 131 ? 12.998 10.438 -10.027 1.00 89.81 131 GLU A CA 1
ATOM 1047 C C . GLU A 1 131 ? 14.049 9.757 -9.159 1.00 89.81 131 GLU A C 1
ATOM 1049 O O . GLU A 1 131 ? 15.247 10.028 -9.266 1.00 89.81 131 GLU A O 1
ATOM 1054 N N . ALA A 1 132 ? 13.599 8.862 -8.285 1.00 92.25 132 ALA A N 1
ATOM 1055 C CA . ALA A 1 132 ? 14.434 8.242 -7.281 1.00 92.25 132 ALA A CA 1
ATOM 1056 C C . ALA A 1 132 ? 14.044 6.773 -7.072 1.00 92.25 132 ALA A C 1
ATOM 1058 O O . ALA A 1 132 ? 13.487 6.443 -6.019 1.00 92.25 132 ALA A O 1
ATOM 1059 N N . PRO A 1 133 ? 14.395 5.877 -8.022 1.00 93.00 133 PRO A N 1
ATOM 1060 C CA . PRO A 1 133 ? 14.211 4.446 -7.847 1.00 93.00 133 PRO A CA 1
ATOM 1061 C C . PRO A 1 133 ? 14.749 3.976 -6.497 1.00 93.00 133 PRO A C 1
ATOM 1063 O O . PRO A 1 133 ? 15.867 4.330 -6.096 1.00 93.00 133 PRO A O 1
ATOM 1066 N N . GLU A 1 134 ? 13.937 3.193 -5.796 1.00 94.75 134 GLU A N 1
ATOM 1067 C CA . GLU A 1 134 ? 14.202 2.789 -4.422 1.00 94.75 134 GLU A CA 1
ATOM 1068 C C . GLU A 1 134 ? 14.044 1.277 -4.255 1.00 94.75 134 GLU A C 1
ATOM 1070 O O . GLU A 1 134 ? 13.052 0.673 -4.676 1.00 94.75 134 GLU A O 1
ATOM 1075 N N . ASP A 1 135 ? 15.038 0.663 -3.618 1.00 96.00 135 ASP A N 1
ATOM 1076 C CA . ASP A 1 135 ? 15.003 -0.746 -3.256 1.00 96.00 135 ASP A CA 1
ATOM 1077 C C . ASP A 1 135 ? 13.936 -1.014 -2.176 1.00 96.00 135 ASP A C 1
ATOM 1079 O O . ASP A 1 135 ? 13.669 -0.177 -1.307 1.00 96.00 135 ASP A O 1
ATOM 1083 N N . VAL A 1 136 ? 13.273 -2.172 -2.242 1.00 97.31 136 VAL A N 1
ATOM 1084 C CA . VAL A 1 136 ? 12.121 -2.454 -1.370 1.00 97.31 136 VAL A CA 1
ATOM 1085 C C . VAL A 1 136 ? 12.525 -2.575 0.102 1.00 97.31 136 VAL A C 1
ATOM 1087 O O . VAL A 1 136 ? 11.739 -2.220 0.989 1.00 97.31 136 VAL A O 1
ATOM 1090 N N . GLU A 1 137 ? 13.752 -3.003 0.398 1.00 97.44 137 GLU A N 1
ATOM 1091 C CA . GLU A 1 137 ? 14.296 -3.015 1.754 1.00 97.44 137 GLU A CA 1
ATOM 1092 C C . GLU A 1 137 ? 14.448 -1.599 2.304 1.00 97.44 137 GLU A C 1
ATOM 1094 O O . GLU A 1 137 ? 14.028 -1.336 3.432 1.00 97.44 137 GLU A O 1
ATOM 1099 N N . GLU A 1 138 ? 15.016 -0.686 1.513 1.00 96.44 138 GLU A N 1
ATOM 1100 C CA . GLU A 1 138 ? 15.210 0.715 1.902 1.00 96.44 138 GLU A CA 1
ATOM 1101 C C . GLU A 1 138 ? 13.863 1.401 2.147 1.00 96.44 138 GLU A C 1
ATOM 1103 O O . GLU A 1 138 ? 13.654 2.056 3.177 1.00 96.44 138 GLU A O 1
ATOM 1108 N N . LEU A 1 139 ? 12.903 1.173 1.247 1.00 96.44 139 LEU A N 1
ATOM 1109 C CA . LEU A 1 139 ? 11.542 1.669 1.389 1.00 96.44 139 LEU A CA 1
ATOM 1110 C C . LEU A 1 139 ? 10.894 1.174 2.688 1.00 96.44 139 LEU A C 1
ATOM 1112 O O . LEU A 1 139 ? 10.358 1.967 3.468 1.00 96.44 139 LEU A O 1
ATOM 1116 N N . THR A 1 140 ? 10.917 -0.139 2.921 1.00 97.00 140 THR A N 1
ATOM 1117 C CA . THR A 1 140 ? 10.229 -0.749 4.065 1.00 97.00 140 THR A CA 1
ATOM 1118 C C . THR A 1 140 ? 10.935 -0.479 5.386 1.00 97.00 140 THR A C 1
ATOM 1120 O O . THR A 1 140 ? 10.266 -0.360 6.412 1.00 97.00 140 THR A O 1
ATOM 1123 N N . ALA A 1 141 ? 12.257 -0.283 5.397 1.00 96.75 141 ALA A N 1
ATOM 1124 C CA . ALA A 1 141 ? 12.997 0.123 6.590 1.00 96.75 141 ALA A CA 1
ATOM 1125 C C . ALA A 1 141 ? 12.393 1.376 7.249 1.00 96.75 141 ALA A C 1
ATOM 1127 O O . ALA A 1 141 ? 12.243 1.422 8.472 1.00 96.75 141 ALA A O 1
ATOM 1128 N N . LYS A 1 142 ? 11.932 2.335 6.436 1.00 95.50 142 LYS A N 1
ATOM 1129 C CA . LYS A 1 142 ? 11.288 3.578 6.890 1.00 95.50 142 LYS A CA 1
ATOM 1130 C C . LYS A 1 142 ? 9.898 3.381 7.504 1.00 95.50 142 LYS A C 1
ATOM 1132 O O . LYS A 1 142 ? 9.416 4.269 8.204 1.00 95.50 142 LYS A O 1
ATOM 1137 N N . THR A 1 143 ? 9.230 2.251 7.261 1.00 96.31 143 THR A N 1
ATOM 1138 C CA . THR A 1 143 ? 7.847 2.011 7.714 1.00 96.31 143 THR A CA 1
ATOM 1139 C C . THR A 1 143 ? 7.740 1.028 8.874 1.00 96.31 143 THR A C 1
ATOM 1141 O O . THR A 1 143 ? 6.716 1.008 9.560 1.00 96.31 143 THR A O 1
ATOM 1144 N N . ARG A 1 144 ? 8.795 0.253 9.156 1.00 97.38 144 ARG A N 1
ATOM 1145 C CA . ARG A 1 144 ? 8.832 -0.755 10.235 1.00 97.38 144 ARG A CA 1
ATOM 1146 C C . ARG A 1 144 ? 8.436 -0.199 11.595 1.00 97.38 144 ARG A C 1
ATOM 1148 O O . ARG A 1 144 ? 7.652 -0.818 12.314 1.00 97.38 144 ARG A O 1
ATOM 1155 N N . GLU A 1 145 ? 8.949 0.975 11.953 1.00 97.06 145 GLU A N 1
ATOM 1156 C CA . GLU A 1 145 ? 8.630 1.585 13.243 1.00 97.06 145 GLU A CA 1
ATOM 1157 C C . GLU A 1 145 ? 7.155 2.005 13.324 1.00 97.06 145 GLU A C 1
ATOM 1159 O O . GLU A 1 145 ? 6.497 1.740 14.334 1.00 97.06 145 GLU A O 1
ATOM 1164 N N . ALA A 1 146 ? 6.617 2.603 12.257 1.00 96.88 146 ALA A N 1
ATOM 1165 C CA . ALA A 1 146 ? 5.209 2.982 12.174 1.00 96.88 146 ALA A CA 1
ATOM 1166 C C . ALA A 1 146 ? 4.294 1.749 12.269 1.00 96.88 146 ALA A C 1
ATOM 1168 O O . ALA A 1 146 ? 3.346 1.747 13.059 1.00 96.88 146 ALA A O 1
ATOM 1169 N N . ALA A 1 147 ? 4.637 0.669 11.558 1.00 97.69 147 ALA A N 1
ATOM 1170 C CA . ALA A 1 147 ? 3.933 -0.609 11.632 1.00 97.69 147 ALA A CA 1
ATOM 1171 C C . ALA A 1 147 ? 3.922 -1.159 13.067 1.00 97.69 147 ALA A C 1
ATOM 1173 O O . ALA A 1 147 ? 2.863 -1.516 13.585 1.00 97.69 147 ALA A O 1
ATOM 1174 N N . ARG A 1 148 ? 5.079 -1.156 13.749 1.00 98.38 148 ARG A N 1
ATOM 1175 C CA . ARG A 1 148 ? 5.213 -1.599 15.148 1.00 98.38 148 ARG A CA 1
ATOM 1176 C C . ARG A 1 148 ? 4.350 -0.771 16.101 1.00 98.38 148 ARG A C 1
ATOM 1178 O O . ARG A 1 148 ? 3.666 -1.340 16.947 1.00 98.38 148 ARG A O 1
ATOM 1185 N N . LYS A 1 149 ? 4.372 0.560 15.967 1.00 98.31 149 LYS A N 1
ATOM 1186 C CA . LYS A 1 149 ? 3.584 1.482 16.806 1.00 98.31 149 LYS A CA 1
ATOM 1187 C C . LYS A 1 149 ? 2.077 1.304 16.608 1.00 98.31 149 LYS A C 1
ATOM 1189 O O . LYS A 1 149 ? 1.315 1.502 17.550 1.00 98.31 149 LYS A O 1
ATOM 1194 N N . TRP A 1 150 ? 1.641 0.909 15.411 1.00 98.31 150 TRP A N 1
ATOM 1195 C CA . TRP A 1 150 ? 0.225 0.695 15.126 1.00 98.31 150 TRP A CA 1
ATOM 1196 C C . TRP A 1 150 ? -0.356 -0.556 15.794 1.00 98.31 150 TRP A C 1
ATOM 1198 O O . TRP A 1 150 ? -1.500 -0.512 16.245 1.00 98.31 150 TRP A O 1
ATOM 1208 N N . VAL A 1 151 ? 0.415 -1.647 15.910 1.00 98.12 151 VAL A N 1
ATOM 1209 C CA . VAL A 1 151 ? -0.055 -2.943 16.446 1.00 98.12 151 VAL A CA 1
ATOM 1210 C C . VAL A 1 151 ? -0.909 -2.820 17.720 1.00 98.12 151 VAL A C 1
ATOM 1212 O O . VAL A 1 151 ? -2.061 -3.256 17.679 1.00 98.12 151 VAL A O 1
ATOM 1215 N N . PRO A 1 152 ? -0.435 -2.221 18.834 1.00 98.12 152 PRO A N 1
ATOM 1216 C CA . PRO A 1 152 ? -1.220 -2.173 20.072 1.00 98.12 152 PRO A CA 1
ATOM 1217 C C . PRO A 1 152 ? -2.528 -1.383 19.928 1.00 98.12 152 PRO A C 1
ATOM 1219 O O . PRO A 1 152 ? -3.539 -1.734 20.539 1.00 98.12 152 PRO A O 1
ATOM 1222 N N . VAL A 1 153 ? -2.540 -0.330 19.106 1.00 98.12 153 VAL A N 1
ATOM 1223 C CA . VAL A 1 153 ? -3.741 0.480 18.868 1.00 98.12 153 VAL A CA 1
ATOM 1224 C C . VAL A 1 153 ? -4.742 -0.287 18.008 1.00 98.12 153 VAL A C 1
ATOM 1226 O O . VAL A 1 153 ? -5.927 -0.323 18.343 1.00 98.12 153 VAL A O 1
ATOM 1229 N N . ALA A 1 154 ? -4.265 -0.958 16.958 1.00 97.06 154 ALA A N 1
ATOM 1230 C CA . ALA A 1 154 ? -5.079 -1.791 16.082 1.00 97.06 154 ALA A CA 1
ATOM 1231 C C . ALA A 1 154 ? -5.766 -2.921 16.857 1.00 97.06 154 ALA A C 1
ATOM 1233 O O . ALA A 1 154 ? -6.962 -3.137 16.685 1.00 97.06 154 ALA A O 1
ATOM 1234 N N . GLU A 1 155 ? -5.036 -3.619 17.734 1.00 96.38 155 GLU A N 1
ATOM 1235 C CA . GLU A 1 155 ? -5.604 -4.680 18.576 1.00 96.38 155 GLU A CA 1
ATOM 1236 C C . GLU A 1 155 ? -6.663 -4.142 19.543 1.00 96.38 155 GLU A C 1
ATOM 1238 O O . GLU A 1 155 ? -7.711 -4.759 19.735 1.00 96.38 155 GLU A O 1
ATOM 1243 N N . LYS A 1 156 ? -6.437 -2.951 20.109 1.00 96.44 156 LYS A N 1
ATOM 1244 C CA . LYS A 1 156 ? -7.382 -2.322 21.038 1.00 96.44 156 LYS A CA 1
ATOM 1245 C C . LYS A 1 156 ? -8.708 -1.948 20.372 1.00 96.44 156 LYS A C 1
ATOM 1247 O O . LYS A 1 156 ? -9.758 -2.115 20.992 1.00 96.44 156 LYS A O 1
ATOM 1252 N N . ILE A 1 157 ? -8.666 -1.402 19.154 1.00 94.94 157 ILE A N 1
ATOM 1253 C CA . ILE A 1 157 ? -9.853 -0.846 18.479 1.00 94.94 157 ILE A CA 1
ATOM 1254 C C . ILE A 1 157 ? -10.507 -1.818 17.489 1.00 94.94 157 ILE A C 1
ATOM 1256 O O . ILE A 1 157 ? -11.575 -1.510 16.957 1.00 94.94 157 ILE A O 1
ATOM 1260 N N . ARG A 1 158 ? -9.887 -2.976 17.224 1.00 90.50 158 ARG A N 1
ATOM 1261 C CA . ARG A 1 158 ? -10.418 -3.985 16.306 1.00 90.50 158 ARG A CA 1
ATOM 1262 C C . ARG A 1 158 ? -11.849 -4.378 16.702 1.00 90.50 158 ARG A C 1
ATOM 1264 O O . ARG A 1 158 ? -12.083 -4.745 17.859 1.00 90.50 158 ARG A O 1
ATOM 1271 N N . PRO A 1 159 ? -12.806 -4.386 15.755 1.00 77.06 159 PRO A N 1
ATOM 1272 C CA . PRO A 1 159 ? -14.149 -4.880 16.021 1.00 77.06 159 PRO A CA 1
ATOM 1273 C C . PRO A 1 159 ? -14.095 -6.346 16.457 1.00 77.06 159 PRO A C 1
ATOM 1275 O O . PRO A 1 159 ? -13.627 -7.213 15.716 1.00 77.06 159 PRO A O 1
ATOM 1278 N N . ARG A 1 160 ? -14.569 -6.638 17.670 1.00 73.56 160 ARG A N 1
ATOM 1279 C CA . ARG A 1 160 ? -14.684 -8.023 18.140 1.00 73.56 160 ARG A CA 1
ATOM 1280 C C . ARG A 1 160 ? -15.938 -8.665 17.552 1.00 73.56 160 ARG A C 1
ATOM 1282 O O . ARG A 1 160 ? -16.948 -7.970 17.425 1.00 73.56 160 ARG A O 1
ATOM 1289 N N . PRO A 1 161 ? -15.934 -9.975 17.261 1.00 64.31 161 PRO A N 1
ATOM 1290 C CA . PRO A 1 161 ? -17.156 -10.685 16.900 1.00 64.31 161 PRO A CA 1
ATOM 1291 C C . PRO A 1 161 ? -18.237 -10.459 17.966 1.00 64.31 161 PRO A C 1
ATOM 1293 O O . PRO A 1 161 ? -17.929 -10.478 19.160 1.00 64.31 161 PRO A O 1
ATOM 1296 N N . LYS A 1 162 ? -19.504 -10.278 17.562 1.00 53.12 162 LYS A N 1
ATOM 1297 C CA . LYS A 1 162 ? -20.630 -10.061 18.496 1.00 53.12 162 LYS A CA 1
ATOM 1298 C C . LYS A 1 162 ? -20.687 -11.112 19.618 1.00 53.12 162 LYS A C 1
ATOM 1300 O O . LYS A 1 162 ? -20.991 -10.749 20.749 1.00 53.12 162 LYS A O 1
ATOM 1305 N N . ALA A 1 163 ? -20.319 -12.365 19.331 1.00 53.41 163 ALA A N 1
ATOM 1306 C CA . ALA A 1 163 ? -20.253 -13.462 20.305 1.00 53.41 163 ALA A CA 1
ATOM 1307 C C . ALA A 1 163 ? -19.236 -13.224 21.444 1.00 53.41 163 ALA A C 1
ATOM 1309 O O . ALA A 1 163 ? -19.483 -13.579 22.593 1.00 53.41 163 ALA A O 1
ATOM 1310 N N . ALA A 1 164 ? -18.107 -12.572 21.153 1.00 51.47 164 ALA A N 1
ATOM 1311 C CA . ALA A 1 164 ? -17.096 -12.246 22.159 1.00 51.47 164 ALA A CA 1
ATOM 1312 C C . ALA A 1 164 ? -17.499 -11.030 23.015 1.00 51.47 164 ALA A C 1
ATOM 1314 O O . ALA A 1 164 ? -17.120 -10.939 24.181 1.00 51.47 164 ALA A O 1
ATOM 1315 N N . GLN A 1 165 ? -18.287 -10.106 22.454 1.00 49.19 165 GLN A N 1
ATOM 1316 C CA . GLN A 1 165 ? -18.802 -8.938 23.177 1.00 49.19 165 GLN A CA 1
ATOM 1317 C C . GLN A 1 165 ? -19.905 -9.326 24.171 1.00 49.19 165 GLN A C 1
ATOM 1319 O O . GLN A 1 165 ? -19.917 -8.824 25.293 1.00 49.19 165 GLN A O 1
ATOM 1324 N N . THR A 1 166 ? -20.777 -10.271 23.799 1.00 51.66 166 THR A N 1
ATOM 1325 C CA . THR A 1 166 ? -21.795 -10.833 24.707 1.00 51.66 166 THR A CA 1
ATOM 1326 C C . THR A 1 166 ? -21.142 -11.600 25.849 1.00 51.66 166 THR A C 1
ATOM 1328 O O . THR A 1 166 ? -21.428 -11.307 27.002 1.00 51.66 166 THR A O 1
ATOM 1331 N N . ALA A 1 167 ? -20.185 -12.488 25.559 1.00 51.69 167 ALA A N 1
ATOM 1332 C CA . ALA A 1 167 ? -19.484 -13.257 26.589 1.00 51.69 167 ALA A CA 1
ATOM 1333 C C . ALA A 1 167 ? -18.743 -12.377 27.615 1.00 51.69 167 ALA A C 1
ATOM 1335 O O . ALA A 1 167 ? -18.685 -12.714 28.797 1.00 51.69 167 ALA A O 1
ATOM 1336 N N . GLN A 1 168 ? -18.183 -11.242 27.185 1.00 54.97 168 GLN A N 1
ATOM 1337 C CA . GLN A 1 168 ? -17.509 -10.318 28.096 1.00 54.97 168 GLN A CA 1
ATOM 1338 C C . GLN A 1 168 ? -18.498 -9.482 28.916 1.00 54.97 168 GLN A C 1
ATOM 1340 O O . GLN A 1 168 ? -18.286 -9.334 30.115 1.00 54.97 168 GLN A O 1
ATOM 1345 N N . GLY A 1 169 ? -19.602 -9.024 28.313 1.00 56.00 169 GLY A N 1
ATOM 1346 C CA . GLY A 1 169 ? -20.692 -8.370 29.042 1.00 56.00 169 GLY A CA 1
ATOM 1347 C C . GLY A 1 169 ? -21.281 -9.274 30.127 1.00 56.00 169 GLY A C 1
ATOM 1348 O O . GLY A 1 169 ? -21.387 -8.859 31.276 1.00 56.00 169 GLY A O 1
ATOM 1349 N N . THR A 1 170 ? -21.550 -10.543 29.806 1.00 59.81 170 THR A N 1
ATOM 1350 C CA . THR A 1 170 ? -22.070 -11.525 30.770 1.00 59.81 170 THR A CA 1
ATOM 1351 C C . THR A 1 170 ? -21.092 -11.784 31.918 1.00 59.81 170 THR A C 1
ATOM 1353 O O . THR A 1 170 ? -21.513 -11.812 33.070 1.00 59.81 170 THR A O 1
ATOM 1356 N N . LYS A 1 171 ? -19.783 -11.903 31.641 1.00 63.28 171 LYS A N 1
ATOM 1357 C CA . LYS A 1 171 ? -18.758 -12.068 32.689 1.00 63.28 171 LYS A CA 1
ATOM 1358 C C . LYS A 1 171 ? -18.664 -10.855 33.615 1.00 63.28 171 LYS A C 1
ATOM 1360 O O . LYS A 1 171 ? -18.541 -11.028 34.823 1.00 63.28 171 LYS A O 1
ATOM 1365 N N . THR A 1 172 ? -18.734 -9.638 33.076 1.00 65.88 172 THR A N 1
ATOM 1366 C CA . THR A 1 172 ? -18.693 -8.411 33.885 1.00 65.88 172 THR A CA 1
ATOM 1367 C C . THR A 1 172 ? -19.949 -8.264 34.747 1.00 65.88 172 THR A C 1
ATOM 1369 O O . THR A 1 172 ? -19.836 -7.921 35.920 1.00 65.88 172 THR A O 1
ATOM 1372 N N . THR A 1 173 ? -21.131 -8.595 34.216 1.00 69.38 173 THR A N 1
ATOM 1373 C CA . THR A 1 173 ? -22.383 -8.594 34.988 1.00 69.38 173 THR A CA 1
ATOM 1374 C C . THR A 1 173 ? -22.377 -9.658 36.088 1.00 69.38 173 THR A C 1
ATOM 1376 O O . THR A 1 173 ? -22.740 -9.350 37.218 1.00 69.38 173 THR A O 1
ATOM 1379 N N . GLN A 1 174 ? -21.901 -10.874 35.803 1.00 71.12 174 GLN A N 1
ATOM 1380 C CA . GLN A 1 174 ? -21.788 -11.943 36.803 1.00 71.12 174 GLN A CA 1
ATOM 1381 C C . GLN A 1 174 ? -20.785 -11.600 37.911 1.00 71.12 174 GLN A C 1
ATOM 1383 O O . GLN A 1 174 ? -21.071 -11.831 39.081 1.00 71.12 174 GLN A O 1
ATOM 1388 N N . ALA A 1 175 ? -19.640 -11.000 37.570 1.00 70.12 175 ALA A N 1
ATOM 1389 C CA . ALA A 1 175 ? -18.665 -10.551 38.563 1.00 70.12 175 ALA A CA 1
ATOM 1390 C C . ALA A 1 175 ? -19.227 -9.436 39.465 1.00 70.12 175 ALA A C 1
ATOM 1392 O O . ALA A 1 175 ? -19.023 -9.467 40.676 1.00 70.12 175 ALA A O 1
ATOM 1393 N N . ALA A 1 176 ? -19.977 -8.485 38.896 1.00 70.12 176 ALA A N 1
ATOM 1394 C CA . ALA A 1 176 ? -20.639 -7.432 39.665 1.00 70.12 176 ALA A CA 1
ATOM 1395 C C . ALA A 1 176 ? -21.750 -7.983 40.581 1.00 70.12 176 ALA A C 1
ATOM 1397 O O . ALA A 1 176 ? -21.862 -7.562 41.729 1.00 70.12 176 ALA A O 1
ATOM 1398 N N . GLN A 1 177 ? -22.533 -8.957 40.105 1.00 75.06 177 GLN A N 1
ATOM 1399 C CA . GLN A 1 177 ? -23.569 -9.627 40.900 1.00 75.06 177 GLN A CA 1
ATOM 1400 C C . GLN A 1 177 ? -22.974 -10.467 42.039 1.00 75.06 177 GLN A C 1
ATOM 1402 O O . GLN A 1 177 ? -23.466 -10.394 43.160 1.00 75.06 177 GLN A O 1
ATOM 1407 N N . ALA A 1 178 ? -21.890 -11.206 41.786 1.00 77.88 178 ALA A N 1
ATOM 1408 C CA . ALA A 1 178 ? -21.196 -11.978 42.815 1.00 77.88 178 ALA A CA 1
ATOM 1409 C C . ALA A 1 178 ? -20.584 -11.074 43.900 1.00 77.88 178 ALA A C 1
ATOM 1411 O O . ALA A 1 178 ? -20.669 -11.387 45.085 1.00 77.88 178 ALA A O 1
ATOM 1412 N N . ALA A 1 179 ? -20.017 -9.926 43.512 1.00 76.69 179 ALA A N 1
ATOM 1413 C CA . ALA A 1 179 ? -19.497 -8.943 44.461 1.00 76.69 179 ALA A CA 1
ATOM 1414 C C . ALA A 1 179 ? -20.609 -8.325 45.330 1.00 76.69 179 ALA A C 1
ATOM 1416 O O . ALA A 1 179 ? -20.421 -8.162 46.534 1.00 76.69 179 ALA A O 1
ATOM 1417 N N . ALA A 1 180 ? -21.775 -8.032 44.744 1.00 77.31 180 ALA A N 1
ATOM 1418 C CA . ALA A 1 180 ? -22.932 -7.526 45.483 1.00 77.31 180 ALA A CA 1
ATOM 1419 C C . ALA A 1 180 ? -23.482 -8.564 46.479 1.00 77.31 180 ALA A C 1
ATOM 1421 O O . ALA A 1 180 ? -23.711 -8.236 47.639 1.00 77.31 180 ALA A O 1
ATOM 1422 N N . GLN A 1 181 ? -23.608 -9.829 46.061 1.00 82.06 181 GLN A N 1
ATOM 1423 C CA . GLN A 1 181 ? -24.059 -10.922 46.931 1.00 82.06 181 GLN A CA 1
ATOM 1424 C C . GLN A 1 181 ? -23.092 -11.184 48.092 1.00 82.06 181 GLN A C 1
ATOM 1426 O O . GLN A 1 181 ? -23.530 -11.406 49.218 1.00 82.06 181 GLN A O 1
ATOM 1431 N N . ALA A 1 182 ? -21.781 -11.122 47.844 1.00 79.88 182 ALA A N 1
ATOM 1432 C CA . ALA A 1 182 ? -20.779 -11.270 48.896 1.00 79.88 182 ALA A CA 1
ATOM 1433 C C . ALA A 1 182 ? -20.861 -10.131 49.928 1.00 79.88 182 ALA A C 1
ATOM 1435 O O . ALA A 1 182 ? -20.772 -10.383 51.127 1.00 79.88 182 ALA A O 1
ATOM 1436 N N . ALA A 1 183 ? -21.077 -8.889 49.482 1.00 79.50 183 ALA A N 1
ATOM 1437 C CA . ALA A 1 183 ? -21.256 -7.750 50.383 1.00 79.50 183 ALA A CA 1
ATOM 1438 C C . ALA A 1 183 ? -22.516 -7.894 51.256 1.00 79.50 183 ALA A C 1
ATOM 1440 O O . ALA A 1 183 ? -22.482 -7.596 52.449 1.00 79.50 183 ALA A O 1
ATOM 1441 N N . GLU A 1 184 ? -23.606 -8.405 50.684 1.00 80.50 184 GLU A N 1
ATOM 1442 C CA . GLU A 1 184 ? -24.865 -8.625 51.399 1.00 80.50 184 GLU A CA 1
ATOM 1443 C C . GLU A 1 184 ? -24.763 -9.768 52.424 1.00 80.50 184 GLU A C 1
ATOM 1445 O O . GLU A 1 184 ? -25.230 -9.629 53.553 1.00 80.50 184 GLU A O 1
ATOM 1450 N N . GLN A 1 185 ? -24.054 -10.854 52.097 1.00 80.81 185 GLN A N 1
ATOM 1451 C CA . GLN A 1 185 ? -23.770 -11.942 53.042 1.00 80.81 185 GLN A CA 1
ATOM 1452 C C . GLN A 1 185 ? -22.920 -11.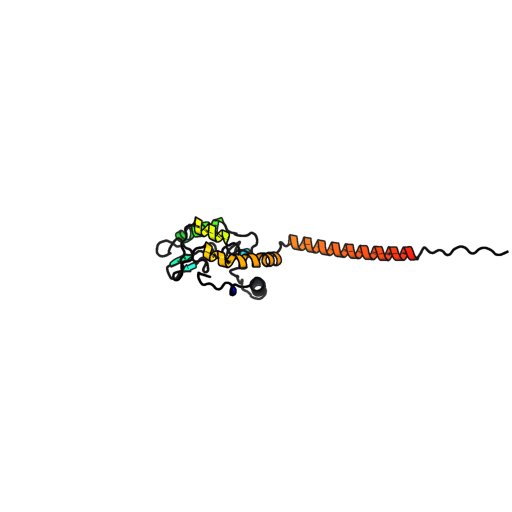479 54.232 1.00 80.81 185 GLN A C 1
ATOM 1454 O O . GLN A 1 185 ? -23.176 -11.878 55.368 1.00 80.81 185 GLN A O 1
ATOM 1459 N N . VAL A 1 186 ? -21.930 -10.612 53.997 1.00 79.50 186 VAL A N 1
ATOM 1460 C CA . VAL A 1 186 ? -21.100 -10.036 55.068 1.00 79.50 186 VAL A CA 1
ATOM 1461 C C . VAL A 1 186 ? -21.926 -9.130 55.990 1.00 79.50 186 VAL A C 1
ATOM 1463 O O . VAL A 1 186 ? -21.742 -9.168 57.210 1.00 79.50 186 VAL A O 1
ATOM 1466 N N . ALA A 1 187 ? -22.863 -8.355 55.437 1.00 77.12 187 ALA A N 1
ATOM 1467 C CA . ALA A 1 187 ? -23.776 -7.529 56.226 1.00 77.12 187 ALA A CA 1
ATOM 1468 C C . ALA A 1 187 ? -24.704 -8.390 57.105 1.00 77.12 187 ALA A C 1
ATOM 1470 O O . ALA A 1 187 ? -24.775 -8.177 58.314 1.00 77.12 187 ALA A O 1
ATOM 1471 N N . GLN A 1 188 ? -25.318 -9.430 56.532 1.00 78.75 188 GLN A N 1
ATOM 1472 C CA . GLN A 1 188 ? -26.211 -10.345 57.257 1.00 78.75 188 GLN A CA 1
ATOM 1473 C C . GLN A 1 188 ? -25.483 -11.138 58.356 1.00 78.75 188 GLN A C 1
ATOM 1475 O O . GLN A 1 188 ? -26.010 -11.308 59.456 1.00 78.75 188 GLN A O 1
ATOM 1480 N N . ALA A 1 189 ? -24.251 -11.591 58.097 1.00 74.25 189 ALA A N 1
ATOM 1481 C CA . ALA A 1 189 ? -23.434 -12.280 59.098 1.00 74.25 189 ALA A CA 1
ATOM 1482 C C . ALA A 1 189 ? -23.062 -11.362 60.278 1.00 74.25 189 ALA A C 1
ATOM 1484 O O . ALA A 1 189 ? -23.016 -11.809 61.425 1.00 74.25 189 ALA A O 1
ATOM 1485 N N . SER A 1 190 ? -22.843 -10.072 60.009 1.00 70.38 190 SER A N 1
ATOM 1486 C CA . SER A 1 190 ? -22.547 -9.072 61.043 1.00 70.38 190 SER A CA 1
ATOM 1487 C C . SER A 1 190 ? -23.771 -8.766 61.918 1.00 70.38 190 SER A C 1
ATOM 1489 O O . SER A 1 190 ? -23.635 -8.619 63.131 1.00 70.38 190 SER A O 1
ATOM 1491 N N . GLU A 1 191 ? -24.973 -8.735 61.336 1.00 70.25 191 GLU A N 1
ATOM 1492 C CA . GLU A 1 191 ? -26.228 -8.557 62.083 1.00 70.25 191 GLU A CA 1
ATOM 1493 C C . GLU A 1 191 ? -26.558 -9.762 62.976 1.00 70.25 191 GLU A C 1
ATOM 1495 O O . GLU A 1 191 ? -26.974 -9.584 64.121 1.00 70.25 191 GLU A O 1
ATOM 1500 N N . GLN A 1 192 ? -26.317 -10.988 62.497 1.00 66.62 192 GLN A N 1
ATOM 1501 C CA . GLN A 1 192 ? -26.527 -12.209 63.286 1.00 66.62 192 GLN A CA 1
ATOM 1502 C C . GLN A 1 192 ? -25.529 -12.338 64.446 1.00 66.62 192 GLN A C 1
ATOM 1504 O O . GLN A 1 192 ? -25.915 -12.741 65.543 1.00 66.62 192 GLN A O 1
ATOM 1509 N N . ALA A 1 193 ? -24.269 -11.936 64.248 1.00 60.66 193 ALA A N 1
ATOM 1510 C CA . ALA A 1 193 ? -23.266 -11.907 65.316 1.00 60.66 193 ALA A CA 1
ATOM 1511 C C . ALA A 1 193 ? -23.573 -10.853 66.401 1.00 60.66 193 ALA A C 1
ATOM 1513 O O . ALA A 1 193 ? -23.182 -11.018 67.555 1.00 60.66 193 ALA A O 1
ATOM 1514 N N . GLY A 1 194 ? -24.305 -9.788 66.055 1.00 58.41 194 GLY A N 1
ATOM 1515 C CA . GLY A 1 194 ? -24.734 -8.751 66.998 1.00 58.41 194 GLY A CA 1
ATOM 1516 C C . GLY A 1 194 ? -25.898 -9.155 67.914 1.00 58.41 194 GLY A C 1
ATOM 1517 O O . GLY A 1 194 ? -26.111 -8.507 68.935 1.00 58.41 194 GLY A O 1
ATOM 1518 N N . GLN A 1 195 ? -26.640 -10.220 67.586 1.00 59.28 195 GLN A N 1
ATOM 1519 C CA . GLN A 1 195 ? -27.836 -10.645 68.330 1.00 59.28 195 GLN A CA 1
ATOM 1520 C C . GLN A 1 195 ? -27.572 -11.753 69.368 1.00 59.28 195 GLN A C 1
ATOM 1522 O O . GLN A 1 195 ? -28.486 -12.120 70.104 1.00 59.28 195 GLN A O 1
ATOM 1527 N N . SER A 1 196 ? -26.345 -12.282 69.480 1.00 55.16 196 SER A N 1
ATOM 1528 C CA . SER A 1 196 ? -26.039 -13.415 70.374 1.00 55.16 196 SER A CA 1
ATOM 1529 C C . SER A 1 196 ? -25.467 -13.036 71.751 1.00 55.16 196 SER A C 1
ATOM 1531 O O . SER A 1 196 ? -24.902 -13.892 72.433 1.00 55.16 196 SER A O 1
ATOM 1533 N N . SER A 1 197 ? -25.576 -11.782 72.193 1.00 55.03 197 SER A N 1
ATOM 1534 C CA . SER A 1 197 ? -25.123 -11.361 73.527 1.00 55.03 197 SER A CA 1
ATOM 1535 C C . SER A 1 197 ? -26.236 -11.500 74.573 1.00 55.03 197 SER A C 1
ATOM 1537 O O . SER A 1 197 ? -26.823 -10.527 75.040 1.00 55.03 197 SER A O 1
ATOM 1539 N N . THR A 1 198 ? -26.535 -12.733 74.986 1.00 60.22 198 THR A N 1
ATOM 1540 C CA . THR A 1 198 ? -27.339 -12.965 76.198 1.00 60.22 198 THR A CA 1
ATOM 1541 C C . THR A 1 198 ? -26.562 -12.497 77.437 1.00 60.22 198 THR A C 1
ATOM 1543 O O . THR A 1 198 ? -25.445 -12.978 77.652 1.00 60.22 198 THR A O 1
ATOM 1546 N N . PRO A 1 199 ? -27.108 -11.585 78.264 1.00 62.09 199 PRO A N 1
ATOM 1547 C CA . PRO A 1 199 ? -26.451 -11.166 79.496 1.00 62.09 199 PRO A CA 1
ATOM 1548 C C . PRO A 1 199 ? -26.417 -12.326 80.508 1.00 62.09 199 PRO A C 1
ATOM 1550 O O . PRO A 1 199 ? -27.323 -13.165 80.512 1.00 62.09 199 PRO A O 1
ATOM 1553 N N . PRO A 1 200 ? -25.380 -12.403 81.361 1.00 62.97 200 PRO A N 1
ATOM 1554 C CA . PRO A 1 200 ? -25.237 -13.490 82.321 1.00 62.97 200 PRO A CA 1
ATOM 1555 C C . PRO A 1 200 ? -26.355 -13.443 83.377 1.00 62.97 200 PRO A C 1
ATOM 1557 O O . PRO A 1 200 ? -26.814 -12.355 83.736 1.00 62.97 200 PRO A O 1
ATOM 1560 N N . PRO A 1 201 ? -26.799 -14.604 83.892 1.00 60.72 201 PRO A N 1
ATOM 1561 C CA . PRO A 1 201 ? -27.892 -14.663 84.850 1.00 60.72 201 PRO A CA 1
ATOM 1562 C C . PRO A 1 201 ? -27.487 -14.042 86.191 1.00 60.72 201 PRO A C 1
ATOM 1564 O O . PRO A 1 201 ? -26.418 -14.318 86.738 1.00 60.72 201 PRO A O 1
ATOM 1567 N N . THR A 1 202 ? -28.373 -13.207 86.724 1.00 62.00 202 THR A N 1
ATOM 1568 C CA . THR A 1 202 ? -28.270 -12.586 88.044 1.00 62.00 202 THR A CA 1
ATOM 1569 C C . THR A 1 202 ? -28.449 -13.627 89.150 1.00 62.00 202 THR A C 1
ATOM 1571 O O . THR A 1 202 ? -29.404 -14.403 89.147 1.00 62.00 202 THR A O 1
ATOM 1574 N N . ALA A 1 203 ? -27.518 -13.639 90.107 1.00 61.81 203 ALA A N 1
ATOM 1575 C CA . ALA A 1 203 ? -27.549 -14.523 91.270 1.00 61.81 203 ALA A CA 1
ATOM 1576 C C . ALA A 1 203 ? -28.681 -14.136 92.251 1.00 61.81 203 ALA A C 1
ATOM 1578 O O . ALA A 1 203 ? -28.933 -12.942 92.434 1.00 61.81 203 ALA A O 1
ATOM 1579 N N . PRO A 1 204 ? -29.355 -15.107 92.898 1.00 59.75 204 PRO A N 1
ATOM 1580 C CA . PRO A 1 204 ? -30.422 -14.820 93.851 1.00 59.75 204 PRO A CA 1
ATOM 1581 C C . PRO A 1 204 ? -29.849 -14.379 95.206 1.00 59.75 204 PRO A C 1
ATOM 1583 O O . PRO A 1 204 ? -28.817 -14.888 95.648 1.00 59.75 204 PRO A O 1
ATOM 1586 N N . SER A 1 205 ? -30.525 -13.428 95.859 1.00 56.03 205 SER A N 1
ATOM 1587 C CA . SER A 1 205 ? -30.132 -12.898 97.167 1.00 56.03 205 SER A CA 1
ATOM 1588 C C . SER A 1 205 ? -30.568 -13.810 98.313 1.00 56.03 205 SER A C 1
ATOM 1590 O O . SER A 1 205 ? -31.647 -14.405 98.262 1.00 56.03 205 SER A O 1
ATOM 1592 N N . ALA A 1 206 ? -29.757 -13.833 99.368 1.00 56.69 206 ALA A N 1
ATOM 1593 C CA . ALA A 1 206 ? -30.086 -14.334 100.697 1.00 56.69 206 ALA A CA 1
ATOM 1594 C C . ALA A 1 206 ? -29.764 -13.244 101.723 1.00 56.69 206 ALA A C 1
ATOM 1596 O O . ALA A 1 206 ? -28.757 -12.530 101.499 1.00 56.69 206 ALA A O 1
#

Sequence (206 aa):
VGKQARTDLLATPEQRALMFRRINEIRATKPLFGMDFWNDGQYAKGCIAGGRRYFHITAAGDVEPCAFIHYSNVNIHDVSLMDALRSPIFMQYRRRQPFNDNPLRPCPLLDNPEILVDMVKESKAKSTDMEAPEDVEELTAKTREAARKWVPVAEKIRPRPKAAQTAQGTKTTQAAQAAAQAAEQVAQASEQAGQSSTPPPTAPSA

Solvent-accessible surface area (backbone atoms only — not comparable to full-atom values): 11733 Å² total; per-residue (Å²): 121,64,78,85,51,64,63,87,76,52,78,48,54,67,56,51,52,47,50,51,52,48,49,52,50,46,44,74,74,43,104,50,87,71,80,54,86,61,54,40,7,70,82,50,63,12,42,45,43,31,60,82,79,31,60,29,69,48,98,89,29,38,49,17,37,32,90,82,45,56,40,26,76,49,40,56,88,82,40,54,72,70,55,54,59,61,30,50,46,30,46,40,41,60,72,47,57,47,73,38,92,51,35,61,37,17,38,41,56,56,48,34,35,67,59,39,39,52,33,37,63,77,34,64,33,41,52,62,44,87,88,53,65,53,57,59,65,68,58,28,62,67,24,49,63,58,21,59,62,31,49,68,55,42,66,71,67,52,86,69,58,69,72,60,55,50,56,49,52,53,51,53,52,51,53,53,50,52,52,51,52,50,53,50,52,54,51,53,52,53,55,57,65,67,70,70,76,75,78,81,84,81,80,85,88,131

Secondary structure (DSSP, 8-state):
--TT--GGGSPPHHHHHHHHHHHHHHHHHSSS----TTT-HHHHTS-STTTTS--EE-TT-BEESBTTB-EES-BTTTS-HHHHTTSHHHHHHHHH-SS-SSTT---TTTT-HHHHHHHHHHHTPEE--SSS---HHHHHHTTHHHHHHHHHHHHHHSPPPHHHHHHHHHHHHHHHHHHHHHHHHHHHHHHHHHT--PPPPPPPP-

pLDDT: mean 89.13, std 13.91, range [49.19, 98.75]

Mean predicted aligned error: 10.68 Å